Protein AF-A0A087U5D7-F1 (afdb_monomer_lite)

Secondary structure (DSSP, 8-state):
---PPSS-HHHHHHHHHHHHHHHHHHHHHTGGGGSPP-SPP----GGGS--------------------------SSSSTT---SHHHHHHHHHHHHHHHHHHHHHHHHHHHHHHHHHHHHHHHHHHHTTTSTT--GGGG--S-HHHHHHHHHHHHHHHHHGGG-HHHHH-HHHHHIIIIIGGGS-TTSGGGHHHHHHHHHHHHHHHHHHHH-HHHHHH--HHHHHHHHHHHHHHHHH-GGGGG-HHHHHHHHHHHHHHH--THHHHTTS--------------

pLDDT: mean 79.66, std 23.82, range [31.03, 98.75]

Organism: Stegodyphus mimosarum (NCBI:txid407821)

Radius of gyration: 30.84 Å; chains: 1; bounding box: 91×30×116 Å

Foldseek 3Di:
DPDDDPQDLVNVLVVLQVVLVVLQVVLVVCLVLLDAQPFDQPPPPPVPPPPPDPDDDDDDDDDDDDDDDDDDDDDDDPPPPPPDCVVVVVVSVVVRVVSVCVSQVVLLVSLQVVLVSCVVLLVVVVVSPVVDPPCDPVSSDSYDLVSLLSNLSNLLNLLVCCLRDQCSLQRNSNLSCLARVLQPDDCVDPSNVVSNLSNLLSLLVSLLSLLPDVVSVVVHPVVSNVSNVNSVVSNCVSPVVCCPPVSNVSSVVSVVSSVVDDPVVVVVVPDDDDDDDDDDDDDD

Structure (mmCIF, N/CA/C/O backbone):
data_AF-A0A087U5D7-F1
#
_entry.id   AF-A0A087U5D7-F1
#
loop_
_atom_site.group_PDB
_atom_site.id
_atom_site.type_symbol
_atom_site.label_atom_id
_atom_site.label_alt_id
_atom_site.label_comp_id
_atom_site.label_asym_id
_atom_site.label_entity_id
_atom_site.label_seq_id
_atom_site.pdbx_PDB_ins_code
_atom_site.Cartn_x
_atom_site.Cartn_y
_atom_site.Cartn_z
_atom_site.occupancy
_atom_site.B_iso_or_equiv
_atom_site.auth_seq_id
_atom_site.auth_comp_id
_atom_site.auth_asym_id
_atom_site.auth_atom_id
_atom_site.pdbx_PDB_model_num
ATOM 1 N N . MET A 1 1 ? -20.746 -13.055 44.541 1.00 36.84 1 MET A N 1
ATOM 2 C CA . MET A 1 1 ? -19.783 -12.086 43.970 1.00 36.84 1 MET A CA 1
ATOM 3 C C . MET A 1 1 ? -19.049 -12.765 42.821 1.00 36.84 1 MET A C 1
ATOM 5 O O . MET A 1 1 ? -18.337 -13.730 43.068 1.00 36.84 1 MET A O 1
ATOM 9 N N . LYS A 1 2 ? -19.288 -12.355 41.567 1.00 38.44 2 LYS A N 1
ATOM 10 C CA . LYS A 1 2 ? -18.513 -12.859 40.422 1.00 38.44 2 LYS A CA 1
ATOM 11 C C . LYS A 1 2 ? -17.129 -12.215 40.484 1.00 38.44 2 LYS A C 1
ATOM 13 O O . LYS A 1 2 ? -17.022 -10.997 40.530 1.00 38.44 2 LYS A O 1
ATOM 18 N N . LYS A 1 3 ? -16.099 -13.051 40.560 1.00 39.28 3 LYS A N 1
ATOM 19 C CA . LYS A 1 3 ? -14.692 -12.655 40.596 1.00 39.28 3 LYS A CA 1
ATOM 20 C C . LYS A 1 3 ? -14.352 -12.073 39.219 1.00 39.28 3 LYS A C 1
ATOM 22 O O . LYS A 1 3 ? -14.246 -12.833 38.259 1.00 39.28 3 LYS A O 1
ATOM 27 N N . GLU A 1 4 ? -14.279 -10.749 39.097 1.00 42.50 4 GLU A N 1
ATOM 28 C CA . GLU A 1 4 ? -13.768 -10.124 37.876 1.00 42.50 4 GLU A CA 1
ATOM 29 C C . GLU A 1 4 ? -12.304 -10.536 37.695 1.00 42.50 4 GLU A C 1
ATOM 31 O O . GLU A 1 4 ? -11.476 -10.401 38.596 1.00 42.50 4 GLU A O 1
ATOM 36 N N . THR A 1 5 ? -12.002 -11.124 36.543 1.00 45.09 5 THR A N 1
ATOM 37 C CA . THR A 1 5 ? -10.641 -11.447 36.118 1.00 45.09 5 THR A CA 1
ATOM 38 C C . THR A 1 5 ? -9.869 -10.135 35.912 1.00 45.09 5 THR A C 1
ATOM 40 O O . THR A 1 5 ? -10.450 -9.196 35.361 1.00 45.09 5 THR A O 1
ATOM 43 N N . PRO A 1 6 ? -8.584 -10.021 36.302 1.00 45.19 6 PRO A N 1
ATOM 44 C CA . PRO A 1 6 ? -7.793 -8.837 35.977 1.00 45.19 6 PRO A CA 1
ATOM 45 C C . PRO A 1 6 ? -7.722 -8.698 34.447 1.00 45.19 6 PRO A C 1
ATOM 47 O O . PRO A 1 6 ? -7.227 -9.603 33.780 1.00 45.19 6 PRO A O 1
ATOM 50 N N . GLY A 1 7 ? -8.251 -7.601 33.890 1.00 60.84 7 GLY A N 1
ATOM 51 C CA . GLY A 1 7 ? -8.234 -7.330 32.442 1.00 60.84 7 GLY A CA 1
ATOM 52 C C . GLY A 1 7 ? -9.579 -7.485 31.714 1.00 60.84 7 GLY A C 1
ATOM 53 O O . GLY A 1 7 ? -9.685 -8.237 30.749 1.00 60.84 7 GLY A O 1
ATOM 54 N N . GLY A 1 8 ? -10.622 -6.762 32.139 1.00 84.62 8 GLY A N 1
ATOM 55 C CA . GLY A 1 8 ? -11.907 -6.710 31.422 1.00 84.62 8 GLY A CA 1
ATOM 56 C C . GLY A 1 8 ? -11.830 -6.029 30.042 1.00 84.62 8 GLY A C 1
ATOM 57 O O . GLY A 1 8 ? -10.859 -5.346 29.721 1.00 84.62 8 GLY A O 1
ATOM 58 N N . SER A 1 9 ? -12.891 -6.140 29.230 1.00 87.94 9 SER A N 1
ATOM 59 C CA . SER A 1 9 ? -12.940 -5.624 27.843 1.00 87.94 9 SER A CA 1
ATOM 60 C C . SER A 1 9 ? -12.566 -4.140 27.690 1.00 87.94 9 SER A C 1
ATOM 62 O O . SER A 1 9 ? -11.996 -3.754 26.673 1.00 87.94 9 SER A O 1
ATOM 64 N N . ARG A 1 10 ? -12.825 -3.303 28.705 1.00 88.56 10 ARG A N 1
ATOM 65 C CA . ARG A 1 10 ? -12.407 -1.888 28.707 1.00 88.56 10 ARG A CA 1
ATOM 66 C C . ARG A 1 10 ? -10.897 -1.698 28.907 1.00 88.56 10 ARG A C 1
ATOM 68 O O . ARG A 1 10 ? -10.325 -0.780 28.329 1.00 88.56 10 ARG A O 1
ATOM 75 N N . SER A 1 11 ? -10.248 -2.560 29.691 1.00 91.62 11 SER A N 1
ATOM 76 C CA . SER A 1 11 ? -8.788 -2.546 29.857 1.00 91.62 11 SER A CA 1
ATOM 77 C C . SER A 1 11 ? -8.098 -2.943 28.553 1.00 91.62 11 SER A C 1
ATOM 79 O O . SER A 1 11 ? -7.160 -2.277 28.124 1.00 91.62 11 SER A O 1
ATOM 81 N N . GLU A 1 12 ? -8.625 -3.956 27.867 1.00 93.06 12 GLU A N 1
ATOM 82 C CA . GLU A 1 12 ? -8.127 -4.364 26.555 1.00 93.06 12 GLU A CA 1
ATOM 83 C C . GLU A 1 12 ? -8.278 -3.269 25.492 1.00 93.06 12 GLU A C 1
ATOM 85 O O . GLU A 1 12 ? -7.328 -2.987 24.763 1.00 93.06 12 GLU A O 1
ATOM 90 N N . LEU A 1 13 ? -9.432 -2.597 25.451 1.00 93.19 13 LEU A N 1
ATOM 91 C CA . LEU A 1 13 ? -9.642 -1.435 24.586 1.00 93.19 13 LEU A CA 1
ATOM 92 C C . LEU A 1 13 ? -8.581 -0.347 24.832 1.00 93.19 13 LEU A C 1
ATOM 94 O O . LEU A 1 13 ? -8.025 0.199 23.881 1.00 93.19 13 LEU A O 1
ATOM 98 N N . SER A 1 14 ? -8.261 -0.068 26.100 1.00 92.81 14 SER A N 1
ATOM 99 C CA . SER A 1 14 ? -7.205 0.884 26.467 1.00 92.81 14 SER A CA 1
ATOM 100 C C . SER A 1 14 ? -5.832 0.453 25.935 1.00 92.81 14 SER A C 1
ATOM 102 O O . SER A 1 14 ? -5.126 1.263 25.338 1.00 92.81 14 SER A O 1
ATOM 104 N N . MET A 1 15 ? -5.482 -0.835 26.048 1.00 94.44 15 MET A N 1
ATOM 105 C CA . MET A 1 15 ? -4.226 -1.368 25.501 1.00 94.44 15 MET A CA 1
ATOM 106 C C . MET A 1 15 ? -4.148 -1.218 23.975 1.00 94.44 15 MET A C 1
ATOM 108 O O . MET A 1 15 ? -3.119 -0.787 23.454 1.00 94.44 15 MET A O 1
ATOM 112 N N . ILE A 1 16 ? -5.237 -1.506 23.252 1.00 96.00 16 ILE A N 1
ATOM 113 C CA . ILE A 1 16 ? -5.305 -1.301 21.795 1.00 96.00 16 ILE A CA 1
ATOM 114 C C . ILE A 1 16 ? -5.093 0.179 21.449 1.00 96.00 16 ILE A C 1
ATOM 116 O O . ILE A 1 16 ? -4.346 0.490 20.519 1.00 96.00 16 ILE A O 1
ATOM 120 N N . HIS A 1 17 ? -5.688 1.100 22.211 1.00 95.50 17 HIS A N 1
ATOM 121 C CA . HIS A 1 17 ? -5.472 2.534 22.020 1.00 95.50 17 HIS A CA 1
ATOM 122 C C . HIS A 1 17 ? -4.029 2.963 22.301 1.00 95.50 17 HIS A C 1
ATOM 124 O O . HIS A 1 17 ? -3.481 3.756 21.536 1.00 95.50 17 HIS A O 1
ATOM 130 N N . SER A 1 18 ? -3.376 2.422 23.331 1.00 96.44 18 SER A N 1
ATOM 131 C CA . SER A 1 18 ? -1.954 2.688 23.582 1.00 96.44 18 SER A CA 1
ATOM 132 C C . SER A 1 18 ? -1.080 2.234 22.410 1.00 96.44 18 SER A C 1
ATOM 134 O O . SER A 1 18 ? -0.246 3.005 21.937 1.00 96.44 18 SER A O 1
ATOM 136 N N . ILE A 1 19 ? -1.319 1.031 21.872 1.00 97.00 19 ILE A N 1
ATOM 137 C CA . ILE A 1 19 ? -0.596 0.531 20.690 1.00 97.00 19 ILE A CA 1
ATOM 138 C C . ILE A 1 19 ? -0.892 1.406 19.462 1.00 97.00 19 ILE A C 1
ATOM 140 O O . ILE A 1 19 ? 0.024 1.735 18.711 1.00 97.00 19 ILE A O 1
ATOM 144 N N . SER A 1 20 ? -2.144 1.839 19.276 1.00 97.81 20 SER A N 1
ATOM 145 C CA . SER A 1 20 ? -2.537 2.779 18.218 1.00 97.81 20 SER A CA 1
ATOM 146 C C . SER A 1 20 ? -1.751 4.088 18.294 1.00 97.81 20 SER A C 1
ATOM 148 O O . SER A 1 20 ? -1.242 4.544 17.271 1.00 97.81 20 SER A O 1
ATOM 150 N N . ILE A 1 21 ? -1.572 4.665 19.487 1.00 97.31 21 ILE A N 1
ATOM 151 C CA . ILE A 1 21 ? -0.763 5.877 19.675 1.00 97.31 21 ILE A CA 1
ATOM 152 C C . ILE A 1 21 ? 0.691 5.619 19.264 1.00 97.31 21 ILE A C 1
ATOM 154 O O . ILE A 1 21 ? 1.228 6.371 18.452 1.00 97.31 21 ILE A O 1
ATOM 158 N N . CYS A 1 22 ? 1.305 4.528 19.736 1.00 97.88 22 CYS A N 1
ATOM 159 C CA . CYS A 1 22 ? 2.665 4.154 19.336 1.00 97.88 22 CYS A CA 1
ATOM 160 C C . CYS A 1 22 ? 2.792 3.982 17.813 1.00 97.88 22 CYS A C 1
ATOM 162 O O . CYS A 1 22 ? 3.770 4.437 17.218 1.00 97.88 22 CYS A O 1
ATOM 164 N N . MET A 1 23 ? 1.790 3.375 17.169 1.00 98.25 23 MET A N 1
ATOM 165 C CA . MET A 1 23 ? 1.770 3.178 15.721 1.00 98.25 23 MET A CA 1
ATOM 166 C C . MET A 1 23 ? 1.661 4.505 14.961 1.00 98.25 23 MET A C 1
ATOM 168 O O . MET A 1 23 ? 2.401 4.725 14.003 1.00 98.25 23 MET A O 1
ATOM 172 N N . LYS A 1 24 ? 0.795 5.422 15.407 1.00 98.06 24 LYS A N 1
ATOM 173 C CA . LYS A 1 24 ? 0.681 6.774 14.834 1.00 98.06 24 LYS A CA 1
ATOM 174 C C . LYS A 1 24 ? 2.008 7.528 14.944 1.00 98.06 24 LYS A C 1
ATOM 176 O O . LYS A 1 24 ? 2.461 8.119 13.963 1.00 98.06 24 LYS A O 1
ATOM 181 N N . THR A 1 25 ? 2.675 7.448 16.097 1.00 97.69 25 THR A N 1
ATOM 182 C CA . THR A 1 25 ? 4.003 8.042 16.299 1.00 97.69 25 THR A CA 1
ATOM 183 C C . THR A 1 25 ? 5.040 7.434 15.358 1.00 97.69 25 THR A C 1
ATOM 185 O O . THR A 1 25 ? 5.773 8.182 14.713 1.00 97.69 25 THR A O 1
ATOM 188 N N . LEU A 1 26 ? 5.085 6.105 15.218 1.00 97.81 26 LEU A N 1
ATOM 189 C CA . LEU A 1 26 ? 5.992 5.433 14.283 1.00 97.81 26 LEU A CA 1
ATOM 190 C C . LEU A 1 26 ? 5.780 5.933 12.847 1.00 97.81 26 LEU A C 1
ATOM 192 O O . LEU A 1 26 ? 6.728 6.388 12.209 1.00 97.81 26 LEU A O 1
ATOM 196 N N . ILE A 1 27 ? 4.534 5.912 12.363 1.00 97.94 27 ILE A N 1
ATOM 197 C CA . ILE A 1 27 ? 4.183 6.341 11.002 1.00 97.94 27 ILE A CA 1
ATOM 198 C C . ILE A 1 27 ? 4.567 7.808 10.782 1.00 97.94 27 ILE A C 1
ATOM 200 O O . ILE A 1 27 ? 5.154 8.142 9.751 1.00 97.94 27 ILE A O 1
ATOM 204 N N . SER A 1 28 ? 4.296 8.682 11.755 1.00 95.31 28 SER A N 1
ATOM 205 C CA . SER A 1 28 ? 4.646 10.103 11.672 1.00 95.31 28 SER A CA 1
ATOM 206 C C . SER A 1 28 ? 6.153 10.329 11.516 1.00 95.31 28 SER A C 1
ATOM 208 O O . SER A 1 28 ? 6.556 11.229 10.783 1.00 95.31 28 SER A O 1
ATOM 210 N N . ASN A 1 29 ? 6.986 9.505 12.158 1.00 95.62 29 ASN A N 1
ATOM 211 C CA . ASN A 1 29 ? 8.447 9.604 12.087 1.00 95.62 29 ASN A CA 1
ATOM 212 C C . ASN A 1 29 ? 9.047 8.971 10.818 1.00 95.62 29 ASN A C 1
ATOM 214 O O . ASN A 1 29 ? 10.234 9.130 10.542 1.00 95.62 29 ASN A O 1
ATOM 218 N N . CYS A 1 30 ? 8.246 8.287 9.999 1.00 94.75 30 CYS A N 1
ATOM 219 C CA . CYS A 1 30 ? 8.699 7.646 8.765 1.00 94.75 30 CYS A CA 1
ATOM 220 C C . CYS A 1 30 ? 8.607 8.543 7.516 1.00 94.75 30 CYS A C 1
ATOM 222 O O . CYS A 1 30 ? 8.558 8.038 6.395 1.00 94.75 30 CYS A O 1
ATOM 224 N N . GLU A 1 31 ? 8.624 9.870 7.667 1.00 92.38 31 GLU A N 1
ATOM 225 C CA . GLU A 1 31 ? 8.550 10.818 6.543 1.00 92.38 31 GLU A CA 1
ATOM 226 C C . GLU A 1 31 ? 9.604 10.580 5.459 1.00 92.38 31 GLU A C 1
ATOM 228 O O . GLU A 1 31 ? 9.304 10.604 4.265 1.00 92.38 31 GLU A O 1
ATOM 233 N N . ALA A 1 32 ? 10.840 10.279 5.858 1.00 93.50 32 ALA A N 1
ATOM 234 C CA . ALA A 1 32 ? 11.925 10.013 4.919 1.00 93.50 32 ALA A CA 1
ATOM 235 C C . ALA A 1 32 ? 11.624 8.832 3.972 1.00 93.50 32 ALA A C 1
ATOM 237 O O . ALA A 1 32 ? 12.160 8.774 2.861 1.00 93.50 32 ALA A O 1
ATOM 238 N N . LEU A 1 33 ? 10.733 7.916 4.368 1.00 94.94 33 LEU A N 1
ATOM 239 C CA . LEU A 1 33 ? 10.340 6.757 3.569 1.00 94.94 33 LEU A CA 1
ATOM 240 C C . LEU A 1 33 ? 9.369 7.113 2.431 1.00 94.94 33 LEU A C 1
ATOM 242 O O . LEU A 1 33 ? 9.240 6.341 1.483 1.00 94.94 33 LEU A O 1
ATOM 246 N N . ALA A 1 34 ? 8.746 8.294 2.455 1.00 91.69 34 ALA A N 1
ATOM 247 C CA . ALA A 1 34 ? 7.944 8.806 1.340 1.00 91.69 34 ALA A CA 1
ATOM 248 C C . ALA A 1 34 ? 8.806 9.274 0.150 1.00 91.69 34 ALA A C 1
ATOM 250 O O . ALA A 1 34 ? 8.311 9.428 -0.970 1.00 91.69 34 ALA A O 1
ATOM 251 N N . ARG A 1 35 ? 10.114 9.492 0.366 1.00 91.62 35 ARG A N 1
ATOM 252 C CA . ARG A 1 35 ? 11.025 9.973 -0.680 1.00 91.62 35 ARG A CA 1
ATOM 253 C C . ARG A 1 35 ? 11.147 8.966 -1.818 1.00 91.62 35 ARG A C 1
ATOM 255 O O . ARG A 1 35 ? 11.099 7.751 -1.619 1.00 91.62 35 ARG A O 1
ATOM 262 N N . ASN A 1 36 ? 11.336 9.498 -3.021 1.00 89.75 36 ASN A N 1
ATOM 263 C CA . ASN A 1 36 ? 11.523 8.708 -4.231 1.00 89.75 36 ASN A CA 1
ATOM 264 C C . ASN A 1 36 ? 12.890 8.021 -4.248 1.00 89.75 36 ASN A C 1
ATOM 266 O O . ASN A 1 36 ? 13.859 8.561 -3.723 1.00 89.75 36 ASN A O 1
ATOM 270 N N . TYR A 1 37 ? 12.970 6.867 -4.909 1.00 89.62 37 TYR A N 1
ATOM 271 C CA . TYR A 1 37 ? 14.249 6.218 -5.182 1.00 89.62 37 TYR A CA 1
ATOM 272 C C . TYR A 1 37 ? 15.097 7.091 -6.113 1.00 89.62 37 TYR A C 1
ATOM 274 O O . TYR A 1 37 ? 14.615 7.507 -7.170 1.00 89.62 37 TYR A O 1
ATOM 282 N N . THR A 1 38 ? 16.339 7.355 -5.713 1.00 85.06 38 THR A N 1
ATOM 283 C CA . THR A 1 38 ? 17.317 8.176 -6.448 1.00 85.06 38 THR A CA 1
ATOM 284 C C . THR A 1 38 ? 18.492 7.367 -6.993 1.00 85.06 38 THR A C 1
ATOM 286 O O . THR A 1 38 ? 19.328 7.924 -7.696 1.00 85.06 38 THR A O 1
ATOM 289 N N . GLY A 1 39 ? 18.568 6.070 -6.683 1.00 78.31 39 GLY A N 1
ATOM 290 C CA . GLY A 1 39 ? 19.634 5.211 -7.186 1.00 78.31 39 GLY A CA 1
ATOM 291 C C . GLY A 1 39 ? 19.478 4.879 -8.677 1.00 78.31 39 GLY A C 1
ATOM 292 O O . GLY A 1 39 ? 18.422 5.127 -9.275 1.00 78.31 39 GLY A O 1
ATOM 293 N N . PRO A 1 40 ? 20.523 4.303 -9.294 1.00 74.31 40 PRO A N 1
ATOM 294 C CA . PRO A 1 40 ? 20.507 3.949 -10.705 1.00 74.31 40 PRO A CA 1
ATOM 295 C C . PRO A 1 40 ? 19.380 2.951 -10.998 1.00 74.31 40 PRO A C 1
ATOM 297 O O . PRO A 1 40 ? 19.314 1.852 -10.445 1.00 74.31 40 PRO A O 1
ATOM 300 N N . GLN A 1 41 ? 18.468 3.336 -11.891 1.00 63.53 41 GLN A N 1
ATOM 301 C CA . GLN A 1 41 ? 17.525 2.397 -12.492 1.00 63.53 41 GLN A CA 1
ATOM 302 C C . GLN A 1 41 ? 18.297 1.610 -13.542 1.00 63.53 41 GLN A C 1
ATOM 304 O O . GLN A 1 41 ? 18.964 2.231 -14.367 1.00 63.53 41 GLN A O 1
ATOM 309 N N . ARG A 1 42 ? 18.212 0.269 -13.531 1.00 58.91 42 ARG A N 1
ATOM 310 C CA . ARG A 1 42 ? 18.807 -0.537 -14.605 1.00 58.91 42 ARG A CA 1
ATOM 311 C C . ARG A 1 42 ? 18.274 0.017 -15.924 1.00 58.91 42 ARG A C 1
ATOM 313 O O . ARG A 1 42 ? 17.077 -0.097 -16.204 1.00 58.91 42 ARG A O 1
ATOM 320 N N . ALA A 1 43 ? 19.143 0.659 -16.704 1.00 50.81 43 ALA A N 1
ATOM 321 C CA . ALA A 1 43 ? 18.883 0.871 -18.109 1.00 50.81 43 ALA A CA 1
ATOM 322 C C . ALA A 1 43 ? 18.797 -0.543 -18.660 1.00 50.81 43 ALA A C 1
ATOM 324 O O . ALA A 1 43 ? 19.791 -1.253 -18.729 1.00 50.81 43 ALA A O 1
ATOM 325 N N . ILE A 1 44 ? 17.575 -1.013 -18.879 1.00 53.06 44 ILE A N 1
ATOM 326 C CA . ILE A 1 44 ? 17.350 -2.281 -19.547 1.00 53.06 44 ILE A CA 1
ATOM 327 C C . ILE A 1 44 ? 18.087 -2.140 -20.874 1.00 53.06 44 ILE A C 1
ATOM 329 O O . ILE A 1 44 ? 17.668 -1.326 -21.699 1.00 53.06 44 ILE A O 1
ATOM 333 N N . ASP A 1 45 ? 19.212 -2.839 -21.013 1.00 42.81 45 ASP A N 1
ATOM 334 C CA . ASP A 1 45 ? 20.114 -2.687 -22.142 1.00 42.81 45 ASP A CA 1
ATOM 335 C C . ASP A 1 45 ? 19.326 -2.825 -23.445 1.00 42.81 45 ASP A C 1
ATOM 337 O O . ASP A 1 45 ? 18.889 -3.904 -23.843 1.00 42.81 45 ASP A O 1
ATOM 341 N N . LEU A 1 46 ? 19.160 -1.696 -24.132 1.00 49.88 46 LEU A N 1
ATOM 342 C CA . LEU A 1 46 ? 18.678 -1.623 -25.511 1.00 49.88 46 LEU A CA 1
ATOM 343 C C . LEU A 1 46 ? 19.732 -2.173 -26.495 1.00 49.88 46 LEU A C 1
ATOM 345 O O . LEU A 1 46 ? 19.501 -2.208 -27.701 1.00 49.88 46 LEU A O 1
ATOM 349 N N . ARG A 1 47 ? 20.885 -2.640 -25.995 1.00 43.22 47 ARG A N 1
ATOM 350 C CA . ARG A 1 47 ? 22.004 -3.184 -26.779 1.00 43.22 47 ARG A CA 1
ATOM 351 C C . ARG A 1 47 ? 21.768 -4.580 -27.369 1.00 43.22 47 ARG A C 1
ATOM 353 O O . ARG A 1 47 ? 22.672 -5.122 -27.989 1.00 43.22 47 ARG A O 1
ATOM 360 N N . GLY A 1 48 ? 20.574 -5.153 -27.223 1.00 40.06 48 GLY A N 1
ATOM 361 C CA . GLY A 1 48 ? 20.221 -6.439 -27.835 1.00 40.06 48 GLY A CA 1
ATOM 362 C C . GLY A 1 48 ? 19.708 -6.363 -29.279 1.00 40.06 48 GLY A C 1
ATOM 363 O O . GLY A 1 48 ? 19.550 -7.406 -29.903 1.00 40.06 48 GLY A O 1
ATOM 364 N N . SER A 1 49 ? 19.442 -5.166 -29.818 1.00 44.88 49 SER A N 1
ATOM 365 C CA . SER A 1 49 ? 18.718 -5.020 -31.097 1.00 44.88 49 SER A CA 1
ATOM 366 C C . SER A 1 49 ? 19.505 -4.339 -32.224 1.00 44.88 49 SER A C 1
ATOM 368 O O . SER A 1 49 ? 18.933 -4.073 -33.274 1.00 44.88 49 SER A O 1
ATOM 370 N N . SER A 1 50 ? 20.805 -4.070 -32.056 1.00 42.31 50 SER A N 1
ATOM 371 C CA . SER A 1 50 ? 21.633 -3.446 -33.103 1.00 42.31 50 SER A CA 1
ATOM 372 C C . SER A 1 50 ? 22.985 -4.149 -33.256 1.00 42.31 50 SER A C 1
ATOM 374 O O . SER A 1 50 ? 24.039 -3.608 -32.943 1.00 42.31 50 SER A O 1
ATOM 376 N N . ILE A 1 51 ? 22.949 -5.403 -33.714 1.00 45.44 51 ILE A N 1
ATOM 377 C CA . ILE A 1 51 ? 24.099 -6.089 -34.328 1.00 45.44 51 ILE A CA 1
ATOM 378 C C . ILE A 1 51 ? 23.622 -6.670 -35.661 1.00 45.44 51 ILE A C 1
ATOM 380 O O . ILE A 1 51 ? 23.584 -7.877 -35.857 1.00 45.44 51 ILE A O 1
ATOM 384 N N . LYS A 1 52 ? 23.179 -5.802 -36.572 1.00 44.00 52 LYS A N 1
ATOM 385 C CA . LYS A 1 52 ? 23.115 -6.075 -38.016 1.00 44.00 52 LYS A CA 1
ATOM 386 C C . LYS A 1 52 ? 23.250 -4.746 -38.749 1.00 44.00 52 LYS A C 1
ATOM 388 O O . LYS A 1 52 ? 22.262 -4.154 -39.146 1.00 44.00 52 LYS A O 1
ATOM 393 N N . ASN A 1 53 ? 24.483 -4.261 -38.821 1.00 35.22 53 ASN A N 1
ATOM 394 C CA . ASN A 1 53 ? 25.000 -3.437 -39.912 1.00 35.22 53 ASN A CA 1
ATOM 395 C C . ASN A 1 53 ? 26.522 -3.398 -39.761 1.00 35.22 53 ASN A C 1
ATOM 397 O O . ASN A 1 53 ? 27.116 -2.406 -39.352 1.00 35.22 53 ASN A O 1
ATOM 401 N N . MET A 1 54 ? 27.152 -4.542 -40.043 1.00 31.75 54 MET A N 1
ATOM 402 C CA . MET A 1 54 ? 28.566 -4.556 -40.395 1.00 31.75 54 MET A CA 1
ATOM 403 C C . MET A 1 54 ? 28.644 -4.068 -41.845 1.00 31.75 54 MET A C 1
ATOM 405 O O . MET A 1 54 ? 28.597 -4.855 -42.792 1.00 31.75 54 MET A O 1
ATOM 409 N N . SER A 1 55 ? 28.644 -2.749 -42.018 1.00 36.91 55 SER A N 1
ATOM 410 C CA . SER A 1 55 ? 28.905 -2.121 -43.306 1.00 36.91 55 SER A CA 1
ATOM 411 C C . SER A 1 55 ? 30.360 -2.395 -43.666 1.00 36.91 55 SER A C 1
ATOM 413 O O . SER A 1 55 ? 31.281 -1.920 -43.004 1.00 36.91 55 SER A O 1
ATOM 415 N N . ARG A 1 56 ? 30.553 -3.211 -44.703 1.00 40.28 56 ARG A N 1
ATOM 416 C CA . ARG A 1 56 ? 31.809 -3.334 -45.443 1.00 40.28 56 ARG A CA 1
ATOM 417 C C . ARG A 1 56 ? 32.325 -1.946 -45.830 1.00 40.28 56 ARG A C 1
ATOM 419 O O . ARG A 1 56 ? 31.570 -1.166 -46.402 1.00 40.28 56 ARG A O 1
ATOM 426 N N . GLY A 1 57 ? 33.625 -1.731 -45.649 1.00 31.03 57 GLY A N 1
ATOM 427 C CA . GLY A 1 57 ? 34.392 -0.767 -46.436 1.00 31.03 57 GLY A CA 1
ATOM 428 C C . GLY A 1 57 ? 35.149 0.268 -45.613 1.00 31.03 57 GLY A C 1
ATOM 429 O O . GLY A 1 57 ? 34.569 1.262 -45.201 1.00 31.03 57 GLY A O 1
ATOM 430 N N . ALA A 1 58 ? 36.456 0.058 -45.458 1.00 31.95 58 ALA A N 1
ATOM 431 C CA . ALA A 1 58 ? 37.473 1.084 -45.694 1.00 31.95 58 ALA A CA 1
ATOM 432 C C . ALA A 1 58 ? 38.861 0.421 -45.717 1.00 31.95 58 ALA A C 1
ATOM 434 O O . ALA A 1 58 ? 39.228 -0.323 -44.811 1.00 31.95 58 ALA A O 1
ATOM 435 N N . CYS A 1 59 ? 39.572 0.654 -46.814 1.00 33.00 59 CYS A N 1
ATOM 436 C CA . CYS A 1 59 ? 40.878 0.122 -47.183 1.00 33.00 59 CYS A CA 1
ATOM 437 C C . CYS A 1 59 ? 42.034 0.761 -46.399 1.00 33.00 59 CYS A C 1
ATOM 439 O O . CYS A 1 59 ? 42.005 1.973 -46.226 1.00 33.00 59 CYS A O 1
ATOM 441 N N . SER A 1 60 ? 43.081 -0.028 -46.110 1.00 35.50 60 SER A N 1
ATOM 442 C CA . SER A 1 60 ? 44.493 0.409 -46.074 1.00 35.50 60 SER A CA 1
ATOM 443 C C . SER A 1 60 ? 45.435 -0.792 -46.321 1.00 35.50 60 SER A C 1
ATOM 445 O O . SER A 1 60 ? 45.398 -1.732 -45.527 1.00 35.50 60 SER A O 1
ATOM 447 N N . PRO A 1 61 ? 46.269 -0.806 -47.380 1.00 42.16 61 PRO A N 1
ATOM 448 C CA . PRO A 1 61 ? 47.466 -1.657 -47.514 1.00 42.16 61 PRO A CA 1
ATOM 449 C C . PRO A 1 61 ? 48.759 -0.803 -47.347 1.00 42.16 61 PRO A C 1
ATOM 451 O O . PRO A 1 61 ? 48.617 0.413 -47.199 1.00 42.16 61 PRO A O 1
ATOM 454 N N . PRO A 1 62 ? 50.004 -1.336 -47.423 1.00 43.06 62 PRO A N 1
ATOM 455 C CA . PRO A 1 62 ? 50.425 -2.712 -47.683 1.00 43.06 62 PRO A CA 1
ATOM 456 C C . PRO A 1 62 ? 51.423 -3.294 -46.657 1.00 43.06 62 PRO A C 1
ATOM 458 O O . PRO A 1 62 ? 51.985 -2.620 -45.800 1.00 43.06 62 PRO A O 1
ATOM 461 N N . TYR A 1 63 ? 51.612 -4.600 -46.807 1.00 34.19 63 TYR A N 1
ATOM 462 C CA . TYR A 1 63 ? 52.760 -5.384 -46.375 1.00 34.19 63 TYR A CA 1
ATOM 463 C C . TYR A 1 63 ? 54.105 -4.718 -46.745 1.00 34.19 63 TYR A C 1
ATOM 465 O O . TYR A 1 63 ? 54.250 -4.210 -47.853 1.00 34.19 63 TYR A O 1
ATOM 473 N N . GLU A 1 64 ? 55.102 -4.824 -45.867 1.00 33.94 64 GLU A N 1
ATOM 474 C CA . GLU A 1 64 ? 56.507 -4.962 -46.262 1.00 33.94 64 GLU A CA 1
ATOM 475 C C . GLU A 1 64 ? 57.091 -6.150 -45.494 1.00 33.94 64 GLU A C 1
ATOM 477 O O . GLU A 1 64 ? 56.845 -6.327 -44.299 1.00 33.94 64 GLU A O 1
ATOM 482 N N . VAL A 1 65 ? 57.769 -7.016 -46.240 1.00 38.59 65 VAL A N 1
ATOM 483 C CA . VAL A 1 65 ? 58.542 -8.156 -45.751 1.00 38.59 65 VAL A CA 1
ATOM 484 C C . VAL A 1 65 ? 59.972 -7.654 -45.626 1.00 38.59 65 VAL A C 1
ATOM 486 O O . VAL A 1 65 ? 60.491 -7.151 -46.618 1.00 38.59 65 VAL A O 1
ATOM 489 N N . ASP A 1 66 ? 60.596 -7.810 -44.460 1.00 33.69 66 ASP A N 1
ATOM 490 C CA . ASP A 1 66 ? 62.055 -7.786 -44.376 1.00 33.69 66 ASP A CA 1
ATOM 491 C C . ASP A 1 66 ? 62.571 -8.867 -43.421 1.00 33.69 66 ASP A C 1
ATOM 493 O O . ASP A 1 66 ? 61.890 -9.284 -42.478 1.00 33.69 66 ASP A O 1
ATOM 497 N N . ASP A 1 67 ? 63.743 -9.357 -43.790 1.00 37.91 67 ASP A N 1
AT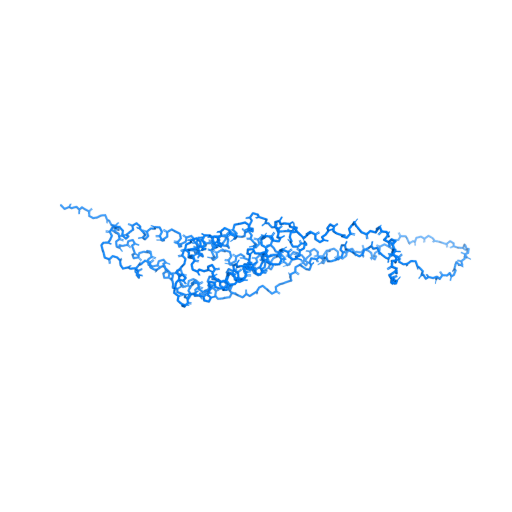OM 498 C CA . ASP A 1 67 ? 64.337 -10.662 -43.539 1.00 37.91 67 ASP A CA 1
ATOM 499 C C . ASP A 1 67 ? 65.352 -10.637 -42.372 1.00 37.91 67 ASP A C 1
ATOM 501 O O . ASP A 1 67 ? 65.979 -9.622 -42.086 1.00 37.91 67 ASP A O 1
ATOM 505 N N . ASP A 1 68 ? 65.474 -11.779 -41.693 1.00 37.28 68 ASP A N 1
ATOM 506 C CA . ASP A 1 68 ? 66.516 -12.240 -40.755 1.00 37.28 68 ASP A CA 1
ATOM 507 C C . ASP A 1 68 ? 67.337 -11.264 -39.861 1.00 37.28 68 ASP A C 1
ATOM 509 O O . ASP A 1 68 ? 68.315 -10.644 -40.282 1.00 37.28 68 ASP A O 1
ATOM 513 N N . SER A 1 69 ? 67.137 -11.343 -38.529 1.00 34.56 69 SER A N 1
ATOM 514 C CA . SER A 1 69 ? 68.282 -11.456 -37.598 1.00 34.56 69 SER A CA 1
ATOM 515 C C . SER A 1 69 ? 67.933 -11.866 -36.161 1.00 34.56 69 SER A C 1
ATOM 517 O O . SER A 1 69 ? 67.064 -11.314 -35.491 1.00 34.56 69 SER A O 1
ATOM 519 N N . HIS A 1 70 ? 68.691 -12.847 -35.680 1.00 35.53 70 HIS A N 1
ATOM 520 C CA . HIS A 1 70 ? 68.647 -13.520 -34.386 1.00 35.53 70 HIS A CA 1
ATOM 521 C C . HIS A 1 70 ? 68.640 -12.604 -33.145 1.00 35.53 70 HIS A C 1
ATOM 523 O O . HIS A 1 70 ? 69.513 -11.754 -32.999 1.00 35.53 70 HIS A O 1
ATOM 529 N N . SER A 1 71 ? 67.811 -12.907 -32.135 1.00 39.94 71 SER A N 1
ATOM 530 C CA . SER A 1 71 ? 68.287 -13.280 -30.782 1.00 39.94 71 SER A CA 1
ATOM 531 C C . SER A 1 71 ? 67.164 -13.439 -29.744 1.00 39.94 71 SER A C 1
ATOM 533 O O . SER A 1 71 ? 66.071 -12.898 -29.829 1.00 39.94 71 SER A O 1
ATOM 535 N N . LYS A 1 72 ? 67.476 -14.313 -28.790 1.00 49.03 72 LYS A N 1
ATOM 536 C CA . LYS A 1 72 ? 66.678 -14.935 -27.733 1.00 49.03 72 LYS A CA 1
ATOM 537 C C . LYS A 1 72 ? 66.022 -13.959 -26.739 1.00 49.03 72 LYS A C 1
ATOM 539 O O . LYS A 1 72 ? 66.596 -12.932 -26.410 1.00 49.03 72 LYS A O 1
ATOM 544 N N . PHE A 1 73 ? 64.939 -14.460 -26.126 1.00 45.84 73 PHE A N 1
ATOM 545 C CA . PHE A 1 73 ? 64.313 -14.014 -24.868 1.00 45.84 73 PHE A CA 1
ATOM 546 C C . PHE A 1 73 ? 63.556 -12.677 -24.913 1.00 45.84 73 PHE A C 1
ATOM 548 O O . PHE A 1 73 ? 64.157 -11.637 -24.720 1.00 45.84 73 PHE A O 1
ATOM 555 N N . MET A 1 74 ? 62.225 -12.733 -25.072 1.00 41.91 74 MET A N 1
ATOM 556 C CA . MET A 1 74 ? 61.210 -11.926 -24.357 1.00 41.91 74 MET A CA 1
ATOM 557 C C . MET A 1 74 ? 59.817 -12.218 -24.958 1.00 41.91 74 MET A C 1
ATOM 559 O O . MET A 1 74 ? 59.276 -11.431 -25.728 1.00 41.91 74 MET A O 1
ATOM 563 N N . THR A 1 75 ? 59.215 -13.358 -24.605 1.00 43.81 75 THR A N 1
ATOM 564 C CA . THR A 1 75 ? 57.833 -13.704 -25.001 1.00 43.81 75 THR A CA 1
ATOM 565 C C . THR A 1 75 ? 56.888 -13.592 -23.808 1.00 43.81 75 THR A C 1
ATOM 567 O O . THR A 1 75 ? 56.263 -14.577 -23.440 1.00 43.81 75 THR A O 1
ATOM 570 N N . ASP A 1 76 ? 56.795 -12.420 -23.165 1.00 42.56 76 ASP A N 1
ATOM 571 C CA . ASP A 1 76 ? 55.814 -12.259 -22.073 1.00 42.56 76 ASP A CA 1
ATOM 572 C C . ASP A 1 76 ? 55.315 -10.825 -21.800 1.00 42.56 76 ASP A C 1
ATOM 574 O O . ASP A 1 76 ? 54.975 -1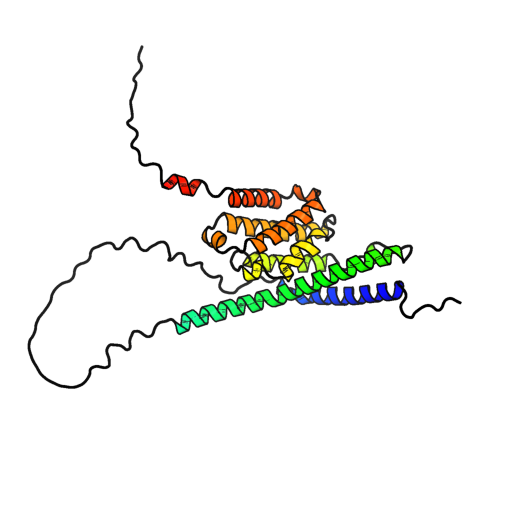0.460 -20.678 1.00 42.56 76 ASP A O 1
ATOM 578 N N . SER A 1 77 ? 55.242 -9.954 -22.814 1.00 44.62 77 SER A N 1
ATOM 579 C CA . SER A 1 77 ? 54.736 -8.577 -22.605 1.00 44.62 77 SER A CA 1
ATOM 580 C C . SER A 1 77 ? 53.644 -8.097 -23.563 1.00 44.62 77 SER A C 1
ATOM 582 O O . SER A 1 77 ? 53.227 -6.948 -23.464 1.00 44.62 77 SER A O 1
ATOM 584 N N . TYR A 1 78 ? 53.074 -8.970 -24.402 1.00 40.34 78 TYR A N 1
ATOM 585 C CA . TYR A 1 78 ? 51.974 -8.595 -25.314 1.00 40.34 78 TYR A CA 1
ATOM 586 C C . TYR A 1 78 ? 50.572 -9.094 -24.919 1.00 40.34 78 TYR A C 1
ATOM 588 O O . TYR A 1 78 ? 49.611 -8.846 -25.643 1.00 40.34 78 TYR A O 1
ATOM 596 N N . TYR A 1 79 ? 50.405 -9.715 -23.743 1.00 41.03 79 TYR A N 1
ATOM 597 C CA . TYR A 1 79 ? 49.084 -10.152 -23.251 1.00 41.03 79 TYR A CA 1
ATOM 598 C C . TYR A 1 79 ? 48.536 -9.371 -22.045 1.00 41.03 79 TYR A C 1
ATOM 600 O O . TYR A 1 79 ? 47.440 -9.668 -21.571 1.00 41.03 79 TYR A O 1
ATOM 608 N N . SER A 1 80 ? 49.213 -8.315 -21.581 1.00 38.59 80 SER A N 1
ATOM 609 C CA . SER A 1 8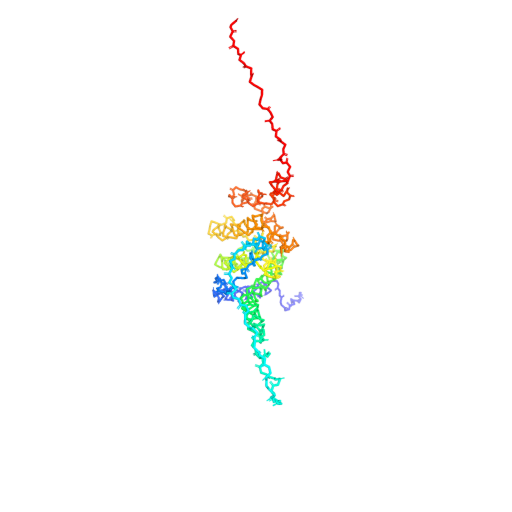0 ? 48.786 -7.579 -20.375 1.00 38.59 80 SER A CA 1
ATOM 610 C C . SER A 1 80 ? 47.765 -6.448 -20.597 1.00 38.59 80 SER A C 1
ATOM 612 O O . SER A 1 80 ? 47.395 -5.763 -19.646 1.00 38.59 80 SER A O 1
ATOM 614 N N . SER A 1 81 ? 47.226 -6.268 -21.810 1.00 44.91 81 SER A N 1
ATOM 615 C CA . SER A 1 81 ? 46.209 -5.228 -22.085 1.00 44.91 81 SER A CA 1
ATOM 616 C C . SER A 1 81 ? 44.757 -5.727 -22.112 1.00 44.91 81 SER A C 1
ATOM 618 O O . SER A 1 81 ? 43.849 -4.945 -22.382 1.00 44.91 81 SER A O 1
ATOM 620 N N . ARG A 1 82 ? 44.491 -6.999 -21.787 1.00 47.22 82 ARG A N 1
ATOM 621 C CA . ARG A 1 82 ? 43.12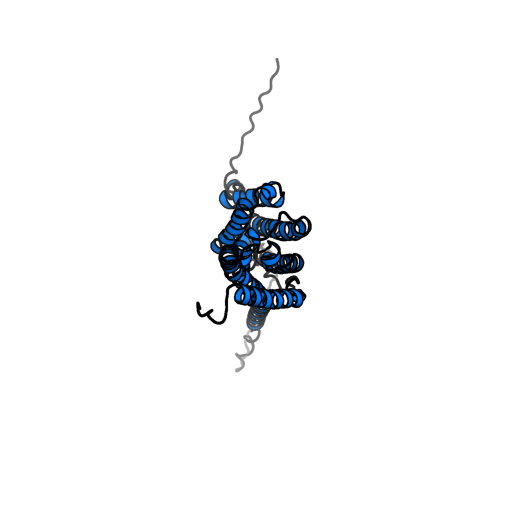4 -7.521 -21.592 1.00 47.22 82 ARG A CA 1
ATOM 622 C C . ARG A 1 82 ? 42.867 -7.897 -20.133 1.00 47.22 82 ARG A C 1
ATOM 624 O O . ARG A 1 82 ? 42.496 -9.026 -19.832 1.00 47.22 82 ARG A O 1
ATOM 631 N N . ARG A 1 83 ? 43.004 -6.943 -19.208 1.00 45.22 83 ARG A N 1
ATOM 632 C CA . ARG A 1 83 ? 42.243 -7.044 -17.954 1.00 45.22 83 ARG A CA 1
ATOM 633 C C . ARG A 1 83 ? 40.777 -6.749 -18.286 1.00 45.22 83 ARG A C 1
ATOM 635 O O . ARG A 1 83 ? 40.500 -5.671 -18.813 1.00 45.22 83 ARG A O 1
ATOM 642 N N . PRO A 1 84 ? 39.835 -7.672 -18.041 1.00 49.50 84 PRO A N 1
ATOM 643 C CA . PRO A 1 84 ? 38.436 -7.404 -18.315 1.00 49.50 84 PRO A CA 1
ATOM 644 C C . PRO A 1 84 ? 37.961 -6.302 -17.363 1.00 49.50 84 PRO A C 1
ATOM 646 O O . PRO A 1 84 ? 38.216 -6.364 -16.165 1.00 49.50 84 PRO A O 1
ATOM 649 N N . GLN A 1 85 ? 37.213 -5.321 -17.870 1.00 52.09 85 GLN A N 1
ATOM 650 C CA . GLN A 1 85 ? 36.459 -4.329 -17.078 1.00 52.09 85 GLN A CA 1
ATOM 651 C C . GLN A 1 85 ? 35.376 -4.961 -16.160 1.00 52.09 85 GLN A C 1
ATOM 653 O O . GLN A 1 85 ? 34.546 -4.252 -15.596 1.00 52.09 85 GLN A O 1
ATOM 658 N N . GLN A 1 86 ? 35.372 -6.286 -15.990 1.00 53.88 86 GLN A N 1
ATOM 659 C CA . GLN A 1 86 ? 34.409 -7.053 -15.196 1.00 53.88 86 GLN A CA 1
ATOM 660 C C . GLN A 1 86 ? 34.375 -6.686 -13.701 1.00 53.88 86 GLN A C 1
ATOM 662 O O . GLN A 1 86 ? 33.274 -6.458 -13.209 1.00 53.88 86 GLN A O 1
ATOM 667 N N . PRO A 1 87 ? 35.503 -6.492 -12.977 1.00 58.84 87 PRO A N 1
ATOM 668 C CA . PRO A 1 87 ? 35.451 -6.195 -11.541 1.00 58.84 87 PRO A CA 1
ATOM 669 C C . PRO A 1 87 ? 34.727 -4.883 -11.221 1.00 58.84 87 PRO A C 1
ATOM 671 O O . PRO A 1 87 ? 34.193 -4.711 -10.129 1.00 58.84 87 PRO A O 1
ATOM 674 N N . GLN A 1 88 ? 34.732 -3.940 -12.167 1.00 61.88 88 GLN A N 1
ATOM 675 C CA . GLN A 1 88 ? 34.103 -2.635 -12.002 1.00 61.88 88 GLN A CA 1
ATOM 676 C C . GLN A 1 88 ? 32.608 -2.670 -12.346 1.00 61.88 88 GLN A C 1
ATOM 678 O O . GLN A 1 88 ? 31.831 -1.994 -11.677 1.00 61.88 88 GLN A O 1
ATOM 683 N N . TYR A 1 89 ? 32.198 -3.470 -13.338 1.00 66.88 89 TYR A N 1
ATOM 684 C CA . TYR A 1 89 ? 30.783 -3.685 -13.661 1.00 66.88 89 TYR A CA 1
ATOM 685 C C . TYR A 1 89 ? 30.072 -4.491 -12.568 1.00 66.88 89 TYR A C 1
ATOM 687 O O . TYR A 1 89 ? 29.023 -4.064 -12.089 1.00 66.88 89 TYR A O 1
ATOM 695 N N . ASP A 1 90 ? 30.670 -5.594 -12.111 1.00 65.69 90 ASP A N 1
ATOM 696 C CA . ASP A 1 90 ? 30.082 -6.443 -11.067 1.00 65.69 90 ASP A CA 1
ATOM 697 C C . ASP A 1 90 ? 29.914 -5.669 -9.752 1.00 65.69 90 ASP A C 1
ATOM 699 O O . ASP A 1 90 ? 28.848 -5.713 -9.138 1.00 65.69 90 ASP A O 1
ATOM 703 N N . ARG A 1 91 ? 30.902 -4.837 -9.391 1.00 69.69 91 ARG A N 1
ATOM 704 C CA . ARG A 1 91 ? 30.814 -3.933 -8.233 1.00 69.69 91 ARG A CA 1
ATOM 705 C C . ARG A 1 91 ? 29.687 -2.900 -8.370 1.00 69.69 91 ARG A C 1
ATOM 707 O O . ARG A 1 91 ? 28.962 -2.660 -7.415 1.00 69.69 91 ARG A O 1
ATOM 714 N N . GLN A 1 92 ? 29.491 -2.314 -9.554 1.00 69.31 92 GLN A N 1
ATOM 715 C CA . GLN A 1 92 ? 28.400 -1.355 -9.789 1.00 69.31 92 GLN A CA 1
ATOM 716 C C . GLN A 1 92 ? 27.007 -1.997 -9.712 1.00 69.31 92 GLN A C 1
ATOM 718 O O . GLN A 1 92 ? 26.048 -1.356 -9.272 1.00 69.31 92 GLN A O 1
ATOM 723 N N . VAL A 1 93 ? 26.876 -3.250 -10.157 1.00 71.62 93 VAL A N 1
ATOM 724 C CA . VAL A 1 93 ? 25.624 -4.011 -10.054 1.00 71.62 93 VAL A CA 1
ATOM 725 C C . VAL A 1 93 ? 25.315 -4.333 -8.592 1.00 71.62 93 VAL A C 1
ATOM 727 O O . VAL A 1 93 ? 24.180 -4.122 -8.158 1.00 71.62 93 VAL A O 1
ATOM 730 N N . GLU A 1 94 ? 26.318 -4.767 -7.830 1.00 72.19 94 GLU A N 1
ATOM 731 C CA . GLU A 1 94 ? 26.199 -5.050 -6.398 1.00 72.19 94 GLU A CA 1
ATOM 732 C C . GLU A 1 94 ? 25.800 -3.793 -5.607 1.00 72.19 94 GLU A C 1
ATOM 734 O O . GLU A 1 94 ? 24.796 -3.809 -4.891 1.00 72.19 94 GLU A O 1
ATOM 739 N N . ASP A 1 95 ? 26.470 -2.660 -5.848 1.00 78.94 95 ASP A N 1
ATOM 740 C CA . ASP A 1 95 ? 26.128 -1.366 -5.243 1.00 78.94 95 ASP A CA 1
ATOM 741 C C . ASP A 1 95 ? 24.686 -0.937 -5.584 1.00 78.94 95 ASP A C 1
ATOM 743 O O . ASP A 1 95 ? 23.941 -0.450 -4.728 1.00 78.94 95 ASP A O 1
ATOM 747 N N . SER A 1 96 ? 24.235 -1.153 -6.827 1.00 83.12 96 SER A N 1
ATOM 748 C CA . SER A 1 96 ? 22.856 -0.845 -7.238 1.00 83.12 96 SER A CA 1
ATOM 749 C C . SER A 1 96 ? 21.823 -1.675 -6.476 1.00 83.12 96 SER A C 1
ATOM 751 O O . SER A 1 96 ? 20.779 -1.147 -6.072 1.00 83.12 96 SER A O 1
ATOM 753 N N . ASP A 1 97 ? 22.078 -2.968 -6.285 1.00 85.38 97 ASP A N 1
ATOM 754 C CA . ASP A 1 97 ? 21.144 -3.861 -5.607 1.00 85.38 97 ASP A CA 1
ATOM 755 C C . ASP A 1 97 ? 21.138 -3.634 -4.082 1.00 85.38 97 ASP A C 1
ATOM 757 O O . ASP A 1 97 ? 20.062 -3.692 -3.473 1.00 85.38 97 ASP A O 1
ATOM 761 N N . ILE A 1 98 ? 22.269 -3.226 -3.488 1.00 88.12 98 ILE A N 1
ATOM 762 C CA . ILE A 1 98 ? 22.340 -2.726 -2.104 1.00 88.12 98 ILE A CA 1
ATOM 763 C C . ILE A 1 98 ? 21.452 -1.486 -1.943 1.00 88.12 98 ILE A C 1
ATOM 765 O O . ILE A 1 98 ? 20.549 -1.488 -1.104 1.00 88.12 98 ILE A O 1
ATOM 769 N N . LEU A 1 99 ? 21.598 -0.475 -2.807 1.00 90.44 99 LEU A N 1
ATOM 770 C CA . LEU A 1 99 ? 20.786 0.748 -2.743 1.00 90.44 99 LEU A CA 1
ATOM 771 C C . LEU A 1 99 ? 19.282 0.466 -2.888 1.00 90.44 99 LEU A C 1
ATOM 773 O O . LEU A 1 99 ? 18.451 1.112 -2.245 1.00 90.44 99 LEU A O 1
ATOM 777 N N . LYS A 1 100 ? 18.891 -0.500 -3.733 1.00 91.31 100 LYS A N 1
ATOM 778 C CA . LYS A 1 100 ? 17.482 -0.927 -3.835 1.00 91.31 100 LYS A CA 1
ATOM 779 C C . LYS A 1 100 ? 17.011 -1.618 -2.565 1.00 91.31 100 LYS A C 1
ATOM 781 O O . LYS A 1 100 ? 15.869 -1.407 -2.163 1.00 91.31 100 LYS A O 1
ATOM 786 N N . SER A 1 101 ? 17.856 -2.436 -1.946 1.00 92.56 101 SER A N 1
ATOM 787 C CA . SER A 1 101 ? 17.547 -3.103 -0.682 1.00 92.56 101 SER A CA 1
ATOM 788 C C . SER A 1 101 ? 17.325 -2.089 0.441 1.00 92.56 101 SER A C 1
ATOM 790 O O . SER A 1 101 ? 16.288 -2.134 1.104 1.00 92.56 101 SER A O 1
ATOM 792 N N . GLU A 1 102 ? 18.222 -1.113 0.591 1.00 93.81 102 GLU A N 1
ATOM 793 C CA . GLU A 1 102 ? 18.111 -0.032 1.580 1.00 93.81 102 GLU A CA 1
ATOM 794 C C . GLU A 1 102 ? 16.894 0.863 1.342 1.00 93.81 102 GLU A C 1
ATOM 796 O O . GLU A 1 102 ? 16.247 1.319 2.285 1.00 93.81 102 GLU A O 1
ATOM 801 N N . PHE A 1 103 ? 16.523 1.078 0.080 1.00 95.69 103 PHE A N 1
ATOM 802 C CA . PHE A 1 103 ? 15.285 1.766 -0.255 1.00 95.69 103 PHE A CA 1
ATOM 803 C C . PHE A 1 103 ? 14.051 0.928 0.109 1.00 95.69 103 PHE A C 1
ATOM 805 O O . PHE A 1 103 ? 13.121 1.419 0.754 1.00 95.69 103 PHE A O 1
ATOM 812 N N . ARG A 1 104 ? 14.016 -0.339 -0.306 1.00 96.19 104 ARG A N 1
ATOM 813 C CA . ARG A 1 104 ? 12.840 -1.209 -0.211 1.00 96.19 104 ARG A CA 1
ATOM 814 C C . ARG A 1 104 ? 12.563 -1.652 1.220 1.00 96.19 104 ARG A C 1
ATOM 816 O O . ARG A 1 104 ? 11.436 -1.514 1.683 1.00 96.19 104 ARG A O 1
ATOM 823 N N . ARG A 1 105 ? 13.573 -2.174 1.920 1.00 96.69 105 ARG A N 1
ATOM 824 C CA . ARG A 1 105 ? 13.436 -2.858 3.214 1.00 96.69 105 ARG A CA 1
ATOM 825 C C . ARG A 1 105 ? 12.712 -2.034 4.288 1.00 96.69 105 ARG A C 1
ATOM 827 O O . ARG A 1 105 ? 11.761 -2.562 4.852 1.00 96.69 105 ARG A O 1
ATOM 834 N N . PRO A 1 106 ? 13.063 -0.766 4.575 1.00 97.94 106 PRO A N 1
ATOM 835 C CA . PRO A 1 106 ? 12.359 -0.005 5.610 1.00 97.94 106 PRO A CA 1
ATOM 836 C C . PRO A 1 106 ? 10.900 0.291 5.236 1.00 97.94 106 PRO A C 1
ATOM 838 O O . PRO A 1 106 ? 10.023 0.260 6.097 1.00 97.94 106 PRO A O 1
ATOM 841 N N . ARG A 1 107 ? 10.621 0.527 3.947 1.00 98.38 107 ARG A N 1
ATOM 842 C CA . ARG A 1 107 ? 9.263 0.768 3.431 1.00 98.38 107 ARG A CA 1
ATOM 843 C C . ARG A 1 107 ? 8.412 -0.494 3.524 1.00 98.38 107 ARG A C 1
ATOM 845 O O . ARG A 1 107 ? 7.271 -0.434 3.969 1.00 98.38 107 ARG A O 1
ATOM 852 N N . ASP A 1 108 ? 8.989 -1.626 3.136 1.00 98.38 108 ASP A N 1
ATOM 853 C CA . ASP A 1 108 ? 8.354 -2.937 3.209 1.00 98.38 108 ASP A CA 1
ATOM 854 C C . ASP A 1 108 ? 8.011 -3.310 4.655 1.00 98.38 108 ASP A C 1
ATOM 856 O O . ASP A 1 108 ? 6.864 -3.638 4.959 1.00 98.38 108 ASP A O 1
ATOM 860 N N . THR A 1 109 ? 8.973 -3.164 5.570 1.00 98.38 109 THR A N 1
ATOM 861 C CA . THR A 1 109 ? 8.773 -3.431 6.998 1.00 98.38 109 THR A CA 1
ATOM 862 C C . THR A 1 109 ? 7.680 -2.549 7.590 1.00 98.38 109 THR A C 1
ATOM 864 O O . THR A 1 109 ? 6.793 -3.075 8.260 1.00 98.38 109 THR A O 1
ATOM 867 N N . LEU A 1 110 ? 7.695 -1.235 7.320 1.00 98.62 110 LEU A N 1
ATOM 868 C CA . LEU A 1 110 ? 6.665 -0.321 7.822 1.00 98.62 110 LEU A CA 1
ATOM 869 C C . LEU A 1 110 ? 5.271 -0.753 7.358 1.00 98.62 110 LEU A C 1
ATOM 871 O O . LEU A 1 110 ? 4.373 -0.914 8.182 1.00 98.62 110 LEU A O 1
ATOM 875 N N . LEU A 1 111 ? 5.089 -0.973 6.052 1.00 98.69 111 LEU A N 1
ATOM 876 C CA . LEU A 1 111 ? 3.791 -1.377 5.516 1.00 98.69 111 LEU A CA 1
ATOM 877 C C . LEU A 1 111 ? 3.348 -2.737 6.069 1.00 98.69 111 LEU A C 1
ATOM 879 O O . LEU A 1 111 ? 2.167 -2.909 6.364 1.00 98.69 111 LEU A O 1
ATOM 883 N N . ASN A 1 112 ? 4.269 -3.687 6.258 1.00 98.31 112 ASN A N 1
ATOM 884 C CA . ASN A 1 112 ? 3.945 -4.996 6.821 1.00 98.31 112 ASN A CA 1
ATOM 885 C C . ASN A 1 112 ? 3.495 -4.898 8.288 1.00 98.31 112 ASN A C 1
ATOM 887 O O . ASN A 1 112 ? 2.442 -5.436 8.622 1.00 98.31 112 ASN A O 1
ATOM 891 N N . VAL A 1 113 ? 4.244 -4.184 9.136 1.00 98.44 113 VAL A N 1
ATOM 892 C CA . VAL A 1 113 ? 3.917 -3.996 10.563 1.00 98.44 113 VAL A CA 1
ATOM 893 C C . VAL A 1 113 ? 2.581 -3.274 10.728 1.00 98.44 113 VAL A C 1
ATOM 895 O O . VAL A 1 113 ? 1.736 -3.702 11.511 1.00 98.44 113 VAL A O 1
ATOM 898 N N . VAL A 1 114 ? 2.352 -2.211 9.953 1.00 98.50 114 VAL A N 1
ATOM 899 C CA . VAL A 1 114 ? 1.108 -1.436 10.027 1.00 98.50 114 VAL A CA 1
ATOM 900 C C . VAL A 1 114 ? -0.089 -2.248 9.530 1.00 98.50 114 VAL A C 1
ATOM 902 O O . VAL A 1 114 ? -1.149 -2.205 10.152 1.00 98.50 114 VAL A O 1
ATOM 905 N N . SER A 1 115 ? 0.068 -3.021 8.450 1.00 98.50 115 SER A N 1
ATOM 906 C CA . SER A 1 115 ? -1.003 -3.898 7.950 1.00 98.50 115 SER A CA 1
ATOM 907 C C . SER A 1 115 ? -1.368 -4.980 8.969 1.00 98.50 115 SER A C 1
ATOM 909 O O . SER A 1 115 ? -2.543 -5.290 9.154 1.00 98.50 115 SER A O 1
ATOM 911 N N . GLU A 1 116 ? -0.375 -5.524 9.675 1.00 98.19 116 GLU A N 1
ATOM 912 C CA . GLU A 1 116 ? -0.585 -6.509 10.737 1.00 98.19 116 GLU A CA 1
ATOM 913 C C . GLU A 1 116 ? -1.330 -5.935 11.928 1.00 98.19 116 GLU A C 1
ATOM 915 O O . GLU A 1 116 ? -2.342 -6.495 12.346 1.00 98.19 116 GLU A O 1
ATOM 920 N N . PHE A 1 117 ? -0.879 -4.778 12.408 1.00 98.44 117 PHE A N 1
ATOM 921 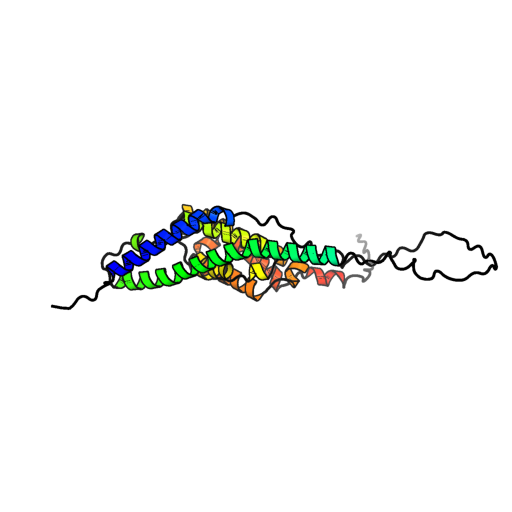C CA . PHE A 1 117 ? -1.551 -4.040 13.463 1.00 98.44 117 PHE A CA 1
ATOM 922 C C . PHE A 1 117 ? -3.010 -3.746 13.103 1.00 98.44 117 PHE A C 1
ATOM 924 O O . PHE A 1 117 ? -3.907 -4.077 13.874 1.00 98.44 117 PHE A O 1
ATOM 931 N N . LEU A 1 118 ? -3.266 -3.188 11.915 1.00 98.00 118 LEU A N 1
ATOM 932 C CA . LEU A 1 118 ? -4.624 -2.881 11.471 1.00 98.00 118 LEU A CA 1
ATOM 933 C C . LEU A 1 118 ? -5.489 -4.137 11.373 1.00 98.00 118 LEU A C 1
ATOM 935 O O . LEU A 1 118 ? -6.622 -4.117 11.842 1.00 98.00 118 LEU A O 1
ATOM 939 N N . THR A 1 119 ? -4.968 -5.230 10.817 1.00 96.81 119 THR A N 1
ATOM 940 C CA . THR A 1 119 ? -5.721 -6.483 10.671 1.00 96.81 119 THR A CA 1
ATOM 941 C C . THR A 1 119 ? -6.097 -7.071 12.030 1.00 96.81 119 THR A C 1
ATOM 943 O O . THR A 1 119 ? -7.267 -7.369 12.271 1.00 96.81 119 THR A O 1
ATOM 946 N N . ILE A 1 120 ? -5.127 -7.193 12.941 1.00 97.25 120 ILE A N 1
ATOM 947 C CA . ILE A 1 120 ? -5.334 -7.800 14.263 1.00 97.25 120 ILE A CA 1
ATOM 948 C C . ILE A 1 120 ? -6.238 -6.914 15.122 1.00 97.25 120 ILE A C 1
ATOM 950 O O . ILE A 1 120 ? -7.242 -7.381 15.665 1.00 97.25 120 ILE A O 1
ATOM 954 N N . CYS A 1 121 ? -5.912 -5.626 15.238 1.00 97.19 121 CYS A N 1
ATOM 955 C CA . CYS A 1 121 ? -6.638 -4.727 16.124 1.00 97.19 121 CYS A CA 1
ATOM 956 C C . CYS A 1 121 ? -8.036 -4.393 15.594 1.00 97.19 121 CYS A C 1
ATOM 958 O O . CYS A 1 121 ? -8.949 -4.290 16.407 1.00 97.19 121 CYS A O 1
ATOM 960 N N . SER A 1 122 ? -8.254 -4.286 14.277 1.00 95.19 122 SER A N 1
ATOM 961 C CA . SER A 1 122 ? -9.606 -4.034 13.745 1.00 95.19 122 SER A CA 1
ATOM 962 C C . SER A 1 122 ? -10.525 -5.230 13.971 1.00 95.19 122 SER A C 1
ATOM 964 O O . SER A 1 122 ? -11.657 -5.054 14.418 1.00 95.19 122 SER A O 1
ATOM 966 N N . ALA A 1 123 ? -10.032 -6.454 13.734 1.00 95.19 123 ALA A N 1
ATOM 967 C CA . ALA A 1 123 ? -10.787 -7.666 14.041 1.00 95.19 123 ALA A CA 1
ATOM 968 C C . ALA A 1 123 ? -11.127 -7.730 15.536 1.00 95.19 123 ALA A C 1
ATOM 970 O O . ALA A 1 123 ? -12.272 -7.986 15.909 1.00 95.19 123 ALA A O 1
ATOM 971 N N . ARG A 1 124 ? -10.158 -7.407 16.402 1.00 95.44 124 ARG A N 1
ATOM 972 C CA . ARG A 1 124 ? -10.392 -7.429 17.844 1.00 95.44 124 ARG A CA 1
ATOM 973 C C . ARG A 1 124 ? -11.359 -6.342 18.315 1.00 95.44 124 ARG A C 1
ATOM 975 O O . ARG A 1 124 ? -12.206 -6.617 19.162 1.00 95.44 124 ARG A O 1
ATOM 982 N N . LEU A 1 125 ? -11.281 -5.135 17.760 1.00 94.06 125 LEU A N 1
ATOM 983 C CA . LEU A 1 125 ? -12.227 -4.056 18.051 1.00 94.06 125 LEU A CA 1
ATOM 984 C C . LEU A 1 125 ? -13.655 -4.418 17.632 1.00 94.06 125 LEU A C 1
ATOM 986 O O . LEU A 1 125 ? -14.588 -4.113 18.370 1.00 94.06 125 LEU A O 1
ATOM 990 N N . ALA A 1 126 ? -13.827 -5.124 16.511 1.00 92.56 126 ALA A N 1
ATOM 991 C CA . ALA A 1 126 ? -15.131 -5.626 16.079 1.00 92.56 126 ALA A CA 1
ATOM 992 C C . ALA A 1 126 ? -15.726 -6.673 17.042 1.00 92.56 126 ALA A C 1
ATOM 994 O O . ALA A 1 126 ? -16.944 -6.825 17.119 1.00 92.56 126 ALA A O 1
ATOM 995 N N . ASP A 1 127 ? -14.894 -7.393 17.797 1.00 92.50 127 ASP A N 1
ATOM 996 C CA . ASP A 1 127 ? -15.362 -8.291 18.855 1.00 92.50 127 ASP A CA 1
ATOM 997 C C . ASP A 1 127 ? -15.615 -7.567 20.179 1.00 92.50 127 ASP A C 1
ATOM 999 O O . ASP A 1 127 ? -16.548 -7.914 20.906 1.00 92.50 127 ASP A O 1
ATOM 1003 N N . LEU A 1 128 ? -14.807 -6.556 20.504 1.00 91.69 128 LEU A N 1
ATOM 1004 C CA . LEU A 1 128 ? -14.996 -5.731 21.698 1.00 91.69 128 LEU A CA 1
ATOM 1005 C C . LEU A 1 128 ? -16.250 -4.859 21.603 1.00 91.69 128 LEU A C 1
ATOM 1007 O O . LEU A 1 128 ? -16.935 -4.697 22.611 1.00 91.69 128 LEU A O 1
ATOM 1011 N N . SER A 1 129 ? -16.600 -4.365 20.414 1.00 90.44 129 SER A N 1
ATOM 1012 C CA . SER A 1 129 ? -17.821 -3.579 20.195 1.00 90.44 129 SER A CA 1
ATOM 1013 C C . SER A 1 129 ? -19.099 -4.360 20.515 1.00 90.44 129 SER A C 1
ATOM 1015 O O . SER A 1 129 ? -20.083 -3.771 20.942 1.00 90.44 129 SER A O 1
ATOM 1017 N N . LYS A 1 130 ? -19.074 -5.696 20.404 1.00 91.12 130 LYS A N 1
ATOM 1018 C CA . LYS A 1 130 ? -20.190 -6.571 20.810 1.00 91.12 130 LYS A CA 1
ATOM 1019 C C . LYS A 1 130 ? -20.310 -6.723 22.331 1.00 91.12 130 LYS A C 1
ATOM 1021 O O . LYS A 1 130 ? -21.354 -7.138 22.822 1.00 91.12 130 LYS A O 1
ATOM 1026 N N . LYS A 1 131 ? -19.231 -6.458 23.075 1.00 89.81 131 LYS A N 1
ATOM 1027 C CA . LYS A 1 131 ? -19.138 -6.662 24.533 1.00 89.81 131 LYS A CA 1
ATOM 1028 C C . LYS A 1 131 ? -19.265 -5.367 25.326 1.00 89.81 131 LYS A C 1
ATOM 1030 O O . LYS A 1 131 ? -19.636 -5.406 26.495 1.00 89.81 131 LYS A O 1
ATOM 1035 N N . ILE A 1 132 ? -18.906 -4.240 24.719 1.00 88.00 132 ILE A N 1
ATOM 1036 C CA . ILE A 1 132 ? -18.924 -2.925 25.351 1.00 88.00 132 ILE A CA 1
ATOM 1037 C C . ILE A 1 132 ? -20.138 -2.164 24.805 1.00 88.00 132 ILE A C 1
ATOM 1039 O O . ILE A 1 132 ? -20.090 -1.733 23.652 1.00 88.00 132 ILE A O 1
ATOM 1043 N N . PRO A 1 133 ? -21.210 -1.984 25.600 1.00 84.38 133 PRO A N 1
ATOM 1044 C CA . PRO A 1 133 ? -22.326 -1.144 25.186 1.00 84.38 133 PRO A CA 1
ATOM 1045 C C . PRO A 1 133 ? -21.844 0.296 24.963 1.00 84.38 133 PRO A C 1
ATOM 1047 O O . PRO A 1 133 ? -20.929 0.766 25.651 1.00 84.38 133 PRO A O 1
ATOM 1050 N N . ASP A 1 134 ? -22.445 0.966 23.980 1.00 82.56 134 ASP A N 1
ATOM 1051 C CA . ASP A 1 134 ? -22.185 2.366 23.615 1.00 82.56 134 ASP A CA 1
ATOM 1052 C C . ASP A 1 134 ? -20.740 2.675 23.178 1.00 82.56 134 ASP A C 1
ATOM 1054 O O . ASP A 1 134 ? -20.252 3.800 23.321 1.00 82.56 134 ASP A O 1
ATOM 1058 N N . LEU A 1 135 ? -20.023 1.689 22.623 1.00 85.06 135 LEU A N 1
ATOM 1059 C CA . LEU A 1 135 ? -18.700 1.936 22.051 1.00 85.06 135 LEU A CA 1
ATOM 1060 C C . LEU A 1 135 ? -18.817 2.815 20.795 1.00 85.06 135 LEU A C 1
ATOM 1062 O O . LEU A 1 135 ? -19.318 2.383 19.759 1.00 85.06 135 LEU A O 1
ATOM 1066 N N . SER A 1 136 ? -18.336 4.057 20.887 1.00 80.19 136 SER A N 1
ATOM 1067 C CA . SER A 1 136 ? -18.417 5.016 19.781 1.00 80.19 136 SER A CA 1
ATOM 1068 C C . SER A 1 136 ? -17.585 4.582 18.566 1.00 80.19 136 SER A C 1
ATOM 1070 O O . SER A 1 136 ? -16.527 3.969 18.716 1.00 80.19 136 SER A O 1
ATOM 1072 N N . SER A 1 137 ? -17.997 4.981 17.357 1.00 77.75 137 SER A N 1
ATOM 1073 C CA . SER A 1 137 ? -17.215 4.748 16.129 1.00 77.75 137 SER A CA 1
ATOM 1074 C C . SER A 1 137 ? -15.809 5.355 16.211 1.00 77.75 137 SER A C 1
ATOM 1076 O O . SER A 1 137 ? -14.835 4.732 15.792 1.00 77.75 137 SER A O 1
ATOM 1078 N N . LYS A 1 138 ? -15.668 6.519 16.855 1.00 76.19 138 LYS A N 1
ATOM 1079 C CA . LYS A 1 138 ? -14.371 7.162 17.117 1.00 76.19 138 LYS A CA 1
ATOM 1080 C C . LYS A 1 138 ? -13.461 6.313 18.012 1.00 76.19 138 LYS A C 1
ATOM 1082 O O . LYS A 1 138 ? -12.246 6.328 17.848 1.00 76.19 138 LYS A O 1
ATOM 1087 N N . SER A 1 139 ? -14.032 5.528 18.924 1.00 77.75 139 SER A N 1
ATOM 1088 C CA . SER A 1 139 ? -13.286 4.571 19.755 1.00 77.75 139 SER A CA 1
ATOM 1089 C C . SER A 1 139 ? -12.791 3.353 18.967 1.00 77.75 139 SER A C 1
ATOM 1091 O O . SER A 1 139 ? -11.987 2.586 19.483 1.00 77.75 139 SER A O 1
ATOM 1093 N N . THR A 1 140 ? -13.235 3.170 17.722 1.00 83.44 140 THR A N 1
ATOM 1094 C CA . THR A 1 140 ? -12.753 2.098 16.836 1.00 83.44 140 THR A CA 1
ATOM 1095 C C . THR A 1 140 ? -11.735 2.579 15.795 1.00 83.44 140 THR A C 1
ATOM 1097 O O . THR A 1 140 ? -11.168 1.769 15.065 1.00 83.44 140 THR A O 1
ATOM 1100 N N . GLU A 1 141 ? -11.452 3.884 15.746 1.00 89.06 141 GLU A N 1
ATOM 1101 C CA . GLU A 1 141 ? -10.507 4.474 14.798 1.00 89.06 141 GLU A CA 1
ATOM 1102 C C . GLU A 1 141 ? -9.051 4.247 15.243 1.00 89.06 141 GLU A C 1
ATOM 1104 O O . GLU A 1 141 ? -8.546 4.861 16.189 1.00 89.06 141 GLU A O 1
ATOM 1109 N N . LEU A 1 142 ? -8.349 3.355 14.539 1.00 95.31 142 LEU A N 1
ATOM 1110 C CA . LEU A 1 142 ? -6.969 2.979 14.861 1.00 95.31 142 LEU A CA 1
ATOM 1111 C C . LEU A 1 142 ? -5.917 3.940 14.303 1.00 95.31 142 LEU A C 1
ATOM 1113 O O . LEU A 1 142 ? -4.871 4.110 14.925 1.00 95.31 142 LEU A O 1
ATOM 1117 N N . LEU A 1 143 ? -6.159 4.557 13.148 1.00 96.00 143 LEU A N 1
ATOM 1118 C CA . LEU A 1 143 ? -5.239 5.473 12.471 1.00 96.00 143 LEU A CA 1
ATOM 1119 C C . LEU A 1 143 ? -6.012 6.695 11.989 1.00 96.00 143 LEU A C 1
ATOM 1121 O O . LEU A 1 143 ? -7.162 6.568 11.594 1.00 96.00 143 LEU A O 1
ATOM 1125 N N . ASP A 1 144 ? -5.363 7.858 12.017 1.00 94.25 144 ASP A N 1
ATOM 1126 C CA . ASP A 1 144 ? -5.949 9.093 11.499 1.00 94.25 144 ASP A CA 1
ATOM 1127 C C . ASP A 1 144 ? -5.617 9.303 10.010 1.00 94.25 144 ASP A C 1
ATOM 1129 O O . ASP A 1 144 ? -4.784 8.610 9.409 1.00 94.25 144 ASP A O 1
ATOM 1133 N N . ASN A 1 145 ? -6.239 10.320 9.412 1.00 95.06 145 ASN A N 1
ATOM 1134 C CA . ASN A 1 145 ? -6.056 10.649 7.998 1.00 95.06 145 ASN A CA 1
ATOM 1135 C C . ASN A 1 145 ? -4.590 10.935 7.631 1.00 95.06 145 ASN A C 1
ATOM 1137 O O . ASN A 1 145 ? -4.148 10.590 6.533 1.00 95.06 145 ASN A O 1
ATOM 1141 N N . LYS A 1 146 ? -3.804 11.518 8.550 1.00 95.88 146 LYS A N 1
ATOM 1142 C CA . LYS A 1 146 ? -2.376 11.799 8.321 1.00 95.88 146 LYS A CA 1
ATOM 1143 C C . LYS A 1 146 ? -1.574 10.506 8.203 1.00 95.88 146 LYS A C 1
ATOM 1145 O O . LYS A 1 146 ? -0.720 10.393 7.323 1.00 95.88 146 LYS A O 1
ATOM 1150 N N . CYS A 1 147 ? -1.878 9.517 9.039 1.00 97.12 147 CYS A N 1
ATOM 1151 C CA . CYS A 1 147 ? -1.257 8.201 8.970 1.00 97.12 147 CYS A CA 1
ATOM 1152 C C . CYS A 1 147 ? -1.571 7.511 7.640 1.00 97.12 147 CYS A C 1
ATOM 1154 O O . CYS A 1 147 ? -0.654 7.047 6.963 1.00 97.12 147 CYS A O 1
ATOM 1156 N N . HIS A 1 148 ? -2.837 7.494 7.217 1.00 96.94 148 HIS A N 1
ATOM 1157 C CA . HIS A 1 148 ? -3.208 6.900 5.930 1.00 96.94 148 HIS A CA 1
ATOM 1158 C C . HIS A 1 148 ? -2.553 7.607 4.740 1.00 96.94 148 HIS A C 1
ATOM 1160 O O . HIS A 1 148 ? -2.089 6.936 3.815 1.00 96.94 148 HIS A O 1
ATOM 1166 N N . PHE A 1 149 ? -2.458 8.939 4.778 1.00 97.00 149 PHE A N 1
ATOM 1167 C CA . PHE A 1 149 ? -1.750 9.709 3.758 1.00 97.00 149 PHE A CA 1
ATOM 1168 C C . PHE A 1 149 ? -0.276 9.296 3.678 1.00 97.00 149 PHE A C 1
ATOM 1170 O O . PHE A 1 149 ? 0.209 8.951 2.602 1.00 97.00 149 PHE A O 1
ATOM 1177 N N . ARG A 1 150 ? 0.416 9.216 4.821 1.00 97.81 150 ARG A N 1
ATOM 1178 C CA . ARG A 1 150 ? 1.818 8.783 4.879 1.00 97.81 150 ARG A CA 1
ATOM 1179 C C . ARG A 1 150 ? 2.018 7.375 4.320 1.00 97.81 150 ARG A C 1
ATOM 1181 O O . ARG A 1 150 ? 2.942 7.144 3.543 1.00 97.81 150 ARG A O 1
ATOM 1188 N N . LEU A 1 151 ? 1.161 6.427 4.695 1.00 98.44 151 LEU A N 1
ATOM 1189 C CA . LEU A 1 151 ? 1.241 5.051 4.191 1.00 98.44 151 LEU A CA 1
ATOM 1190 C C . LEU A 1 151 ? 1.035 5.002 2.675 1.00 98.44 151 LEU A C 1
ATOM 1192 O O . LEU A 1 151 ? 1.744 4.271 1.981 1.00 98.44 151 LEU A O 1
ATOM 1196 N N . ALA A 1 152 ? 0.114 5.816 2.154 1.00 98.31 152 ALA A N 1
ATOM 1197 C CA . ALA A 1 152 ? -0.102 5.958 0.722 1.00 98.31 152 ALA A CA 1
ATOM 1198 C C . ALA A 1 152 ? 1.139 6.519 0.007 1.00 98.31 152 ALA A C 1
ATOM 1200 O O . ALA A 1 152 ? 1.482 6.023 -1.066 1.00 98.31 152 ALA A O 1
ATOM 1201 N N . GLU A 1 153 ? 1.853 7.491 0.588 1.00 98.19 153 GLU A N 1
ATOM 1202 C CA . GLU A 1 153 ? 3.113 8.008 0.027 1.00 98.19 153 GLU A CA 1
ATOM 1203 C C . GLU A 1 153 ? 4.210 6.934 -0.014 1.00 98.19 153 GLU A C 1
ATOM 1205 O O . GLU A 1 153 ? 4.918 6.786 -1.016 1.00 98.19 153 GLU A O 1
ATOM 1210 N N . VAL A 1 154 ? 4.330 6.143 1.056 1.00 98.62 154 VAL A N 1
ATOM 1211 C CA . VAL A 1 154 ? 5.296 5.041 1.147 1.00 98.62 154 VAL A CA 1
ATOM 1212 C C . VAL A 1 154 ? 4.985 3.967 0.104 1.00 98.62 154 VAL A C 1
ATOM 1214 O O . VAL A 1 154 ? 5.868 3.606 -0.680 1.00 98.62 154 VAL A O 1
ATOM 1217 N N . ALA A 1 155 ? 3.733 3.510 0.016 1.00 98.62 155 ALA A N 1
ATOM 1218 C CA . ALA A 1 155 ? 3.298 2.553 -1.000 1.00 98.62 155 ALA A CA 1
ATOM 1219 C C . ALA A 1 155 ? 3.493 3.106 -2.421 1.00 98.62 155 ALA A C 1
ATOM 1221 O O . ALA A 1 155 ? 4.015 2.418 -3.300 1.00 98.62 155 ALA A O 1
ATOM 1222 N N . HIS A 1 156 ? 3.161 4.380 -2.641 1.00 98.50 156 HIS A N 1
ATOM 1223 C CA . HIS A 1 156 ? 3.402 5.080 -3.899 1.00 98.50 156 HIS A CA 1
ATOM 1224 C C . HIS A 1 156 ? 4.889 5.055 -4.292 1.00 98.50 156 HIS A C 1
ATOM 1226 O O . HIS A 1 156 ? 5.210 4.796 -5.456 1.00 98.50 156 HIS A O 1
ATOM 1232 N N . SER A 1 157 ? 5.804 5.282 -3.342 1.00 98.06 157 SER A N 1
ATOM 1233 C CA . SER A 1 157 ? 7.249 5.254 -3.597 1.00 98.06 157 SER A CA 1
ATOM 1234 C C . SER A 1 157 ? 7.739 3.871 -4.056 1.00 98.06 157 SER A C 1
ATOM 1236 O O . SER A 1 157 ? 8.527 3.794 -5.000 1.00 98.06 157 SER A O 1
ATOM 1238 N N . LEU A 1 158 ? 7.204 2.781 -3.490 1.00 98.44 158 LEU A N 1
ATOM 1239 C CA . LEU A 1 158 ? 7.496 1.407 -3.921 1.00 98.44 158 LEU A CA 1
ATOM 1240 C C . LEU A 1 158 ? 6.894 1.110 -5.302 1.00 98.44 158 LEU A C 1
ATOM 1242 O O . LEU A 1 158 ? 7.586 0.614 -6.192 1.00 98.44 158 LEU A O 1
ATOM 1246 N N . LEU A 1 159 ? 5.642 1.510 -5.542 1.00 98.25 159 LEU A N 1
ATOM 1247 C CA . LEU A 1 159 ? 4.971 1.354 -6.840 1.00 98.25 159 LEU A CA 1
ATOM 1248 C C . LEU A 1 159 ? 5.664 2.133 -7.974 1.00 98.25 159 LEU A C 1
ATOM 1250 O O . LEU A 1 159 ? 5.465 1.839 -9.156 1.00 98.25 159 LEU A O 1
ATOM 1254 N N . LYS A 1 160 ? 6.479 3.149 -7.665 1.00 96.94 160 LYS A N 1
ATOM 1255 C CA . LYS A 1 160 ? 7.332 3.801 -8.672 1.00 96.94 160 LYS A CA 1
ATOM 1256 C C . LYS A 1 160 ? 8.433 2.889 -9.197 1.00 96.94 160 LYS A C 1
ATOM 1258 O O . LYS A 1 160 ? 8.745 2.971 -10.385 1.00 96.94 160 LYS A O 1
ATOM 1263 N N . VAL A 1 161 ? 8.981 2.046 -8.330 1.00 95.88 161 VAL A N 1
ATOM 1264 C CA . VAL A 1 161 ? 10.102 1.145 -8.620 1.00 95.88 161 VAL A CA 1
ATOM 1265 C C . VAL A 1 161 ? 9.609 -0.214 -9.126 1.00 95.88 161 VAL A C 1
ATOM 1267 O O . VAL A 1 161 ? 10.260 -0.806 -9.981 1.00 95.88 161 VAL A O 1
ATOM 1270 N N . ALA A 1 162 ? 8.422 -0.652 -8.693 1.00 96.62 162 ALA A N 1
ATOM 1271 C CA . ALA A 1 162 ? 7.830 -1.953 -9.016 1.00 96.62 162 ALA A CA 1
ATOM 1272 C C . ALA A 1 162 ? 7.911 -2.387 -10.500 1.00 96.62 162 ALA A C 1
ATOM 1274 O O . ALA A 1 162 ? 8.281 -3.533 -10.732 1.00 96.62 162 ALA A O 1
ATOM 1275 N N . PRO A 1 163 ? 7.659 -1.535 -11.525 1.00 95.50 163 PRO A N 1
ATOM 1276 C CA . PRO A 1 163 ? 7.781 -1.962 -12.926 1.00 95.50 163 PRO A CA 1
ATOM 1277 C C . PRO A 1 163 ? 9.192 -2.394 -13.347 1.00 95.50 163 PRO A C 1
ATOM 1279 O O . PRO A 1 163 ? 9.349 -3.002 -14.396 1.00 95.50 163 PRO A O 1
ATOM 1282 N N . TYR A 1 164 ? 10.228 -2.011 -12.604 1.00 93.38 164 TYR A N 1
ATOM 1283 C CA . TYR A 1 164 ? 11.626 -2.247 -12.974 1.00 93.38 164 TYR A CA 1
ATOM 1284 C C . TYR A 1 164 ? 12.337 -3.215 -12.027 1.00 93.38 164 TYR A C 1
ATOM 1286 O O . TYR A 1 164 ? 13.466 -3.614 -12.301 1.00 93.38 164 TYR A O 1
ATOM 1294 N N . ASP A 1 165 ? 11.699 -3.560 -10.910 1.00 93.56 165 ASP A N 1
ATOM 1295 C CA . ASP A 1 165 ? 12.253 -4.427 -9.880 1.00 93.56 165 ASP A CA 1
ATOM 1296 C C . ASP A 1 165 ? 11.163 -5.378 -9.362 1.00 93.56 165 ASP A C 1
ATOM 1298 O O . ASP A 1 165 ? 10.344 -4.979 -8.522 1.00 93.56 165 ASP A O 1
ATOM 1302 N N . PRO A 1 166 ? 11.151 -6.634 -9.842 1.00 93.69 166 PRO A N 1
ATOM 1303 C CA . PRO A 1 166 ? 10.169 -7.636 -9.436 1.00 93.69 166 PRO A CA 1
ATOM 1304 C C . PRO A 1 166 ? 10.140 -7.867 -7.925 1.00 93.69 166 PRO A C 1
ATOM 1306 O O . PRO A 1 166 ? 9.065 -8.046 -7.365 1.00 93.69 166 PRO A O 1
ATOM 1309 N N . ILE A 1 167 ? 11.291 -7.760 -7.247 1.00 95.38 167 ILE A N 1
ATOM 1310 C CA . ILE A 1 167 ? 11.393 -7.930 -5.790 1.00 95.38 167 ILE A CA 1
ATOM 1311 C C . ILE A 1 167 ? 10.647 -6.808 -5.061 1.00 95.38 167 ILE A C 1
ATOM 1313 O O . ILE A 1 167 ? 9.992 -7.040 -4.050 1.00 95.38 167 ILE A O 1
ATOM 1317 N N . THR A 1 168 ? 10.713 -5.575 -5.572 1.00 96.69 168 THR A N 1
ATOM 1318 C CA . THR A 1 168 ? 9.917 -4.469 -5.020 1.00 96.69 168 THR A CA 1
ATOM 1319 C C . THR A 1 168 ? 8.432 -4.653 -5.309 1.00 96.69 168 THR A C 1
ATOM 1321 O O . THR A 1 168 ? 7.608 -4.339 -4.457 1.00 96.69 168 THR A O 1
ATOM 1324 N N . MET A 1 169 ? 8.065 -5.173 -6.484 1.00 97.62 169 MET A N 1
ATOM 1325 C CA . MET A 1 169 ? 6.663 -5.472 -6.776 1.00 97.62 169 MET A CA 1
ATOM 1326 C C . MET A 1 169 ? 6.114 -6.549 -5.836 1.00 97.62 169 MET A C 1
ATOM 1328 O O . MET A 1 169 ? 4.990 -6.410 -5.366 1.00 97.62 169 MET A O 1
ATOM 1332 N N . SER A 1 170 ? 6.886 -7.598 -5.548 1.00 97.38 170 SER A N 1
ATOM 1333 C CA . SER A 1 170 ? 6.466 -8.741 -4.732 1.00 97.38 170 SER A CA 1
ATOM 1334 C C . SER A 1 170 ? 6.638 -8.542 -3.223 1.00 97.38 170 SER A C 1
ATOM 1336 O O . SER A 1 170 ? 6.272 -9.432 -2.454 1.00 97.38 170 SER A O 1
ATOM 1338 N N . CYS A 1 171 ? 7.166 -7.398 -2.772 1.00 96.69 171 CYS A N 1
ATOM 1339 C CA . CYS A 1 171 ? 7.500 -7.228 -1.364 1.00 96.69 171 CYS A CA 1
ATOM 1340 C C . CYS A 1 171 ? 6.246 -7.250 -0.473 1.00 96.69 171 CYS A C 1
ATOM 1342 O O . CYS A 1 171 ? 5.192 -6.685 -0.794 1.00 96.69 171 CYS A O 1
ATOM 1344 N N . ARG A 1 172 ? 6.353 -7.968 0.647 1.00 98.25 172 ARG A N 1
ATOM 1345 C CA . ARG A 1 172 ? 5.213 -8.393 1.467 1.00 98.25 172 ARG A CA 1
ATOM 1346 C C . ARG A 1 172 ? 4.394 -7.212 1.978 1.00 98.25 172 ARG A C 1
ATOM 1348 O O . ARG A 1 172 ? 3.171 -7.242 1.908 1.00 98.25 172 ARG A O 1
ATOM 1355 N N . GLY A 1 173 ? 5.049 -6.171 2.468 1.00 98.44 173 GLY A N 1
ATOM 1356 C CA . GLY A 1 173 ? 4.422 -4.953 2.960 1.00 98.44 173 GLY A CA 1
ATOM 1357 C C . GLY A 1 173 ? 3.601 -4.236 1.895 1.00 98.44 173 GLY A C 1
ATOM 1358 O O . GLY A 1 173 ? 2.469 -3.852 2.175 1.00 98.44 173 GLY A O 1
ATOM 1359 N N . LEU A 1 174 ? 4.104 -4.113 0.661 1.00 98.62 174 LEU A N 1
ATOM 1360 C CA . LEU A 1 174 ? 3.326 -3.522 -0.435 1.00 98.62 174 LEU A CA 1
ATOM 1361 C C . LEU A 1 174 ? 2.094 -4.374 -0.761 1.00 98.62 174 LEU A C 1
ATOM 1363 O O . LEU A 1 174 ? 0.995 -3.842 -0.917 1.00 98.62 174 LEU A O 1
ATOM 1367 N N . GLN A 1 175 ? 2.269 -5.694 -0.828 1.00 98.56 175 GLN A N 1
ATOM 1368 C CA . GLN A 1 175 ? 1.179 -6.627 -1.109 1.00 98.56 175 GLN A CA 1
ATOM 1369 C C . GLN A 1 175 ? 0.082 -6.561 -0.040 1.00 98.56 175 GLN A C 1
ATOM 1371 O O . GLN A 1 175 ? -1.103 -6.470 -0.374 1.00 98.56 175 GLN A O 1
ATOM 1376 N N . ARG A 1 176 ? 0.469 -6.521 1.240 1.00 98.69 176 ARG A N 1
ATOM 1377 C CA . ARG A 1 176 ? -0.463 -6.358 2.361 1.00 98.69 176 ARG A CA 1
ATOM 1378 C C . ARG A 1 176 ? -1.122 -4.990 2.365 1.00 98.69 176 ARG A C 1
ATOM 1380 O O . ARG A 1 176 ? -2.336 -4.928 2.485 1.00 98.69 176 ARG A O 1
ATOM 1387 N N . TYR A 1 177 ? -0.388 -3.905 2.119 1.00 98.75 177 TYR A N 1
ATOM 1388 C CA . TYR A 1 177 ? -0.997 -2.579 2.005 1.00 98.75 177 TYR A CA 1
ATOM 1389 C C . TYR A 1 177 ? -2.112 -2.566 0.951 1.00 98.75 177 TYR A C 1
ATOM 1391 O O . TYR A 1 177 ? -3.220 -2.112 1.227 1.00 98.75 177 TYR A O 1
ATOM 1399 N N . MET A 1 178 ? -1.854 -3.130 -0.232 1.00 98.69 178 MET A N 1
ATOM 1400 C CA . MET A 1 178 ? -2.833 -3.161 -1.321 1.00 98.69 178 MET A CA 1
ATOM 1401 C C . MET A 1 178 ? -4.069 -4.017 -1.019 1.00 98.69 178 MET A C 1
ATOM 1403 O O . MET A 1 178 ? -5.146 -3.691 -1.507 1.00 98.69 178 MET A O 1
ATOM 1407 N N . ASN A 1 179 ? -3.940 -5.099 -0.246 1.00 98.62 179 ASN A N 1
ATOM 1408 C CA . ASN A 1 179 ? -5.022 -6.074 -0.040 1.00 98.62 179 ASN A CA 1
ATOM 1409 C C . ASN A 1 179 ? -5.706 -5.974 1.333 1.00 98.62 179 ASN A C 1
ATOM 1411 O O . ASN A 1 179 ? -6.867 -6.356 1.462 1.00 98.62 179 ASN A O 1
ATOM 1415 N N . GLU A 1 180 ? -5.012 -5.461 2.344 1.00 98.25 180 GLU A N 1
ATOM 1416 C CA . GLU A 1 180 ? -5.475 -5.385 3.734 1.00 98.25 180 GLU A CA 1
ATOM 1417 C C . GLU A 1 180 ? -5.771 -3.939 4.142 1.00 98.25 180 GLU A C 1
ATOM 1419 O O . GLU A 1 180 ? -6.796 -3.696 4.767 1.00 98.25 180 GLU A O 1
ATOM 1424 N N . VAL A 1 181 ? -4.950 -2.959 3.745 1.00 98.12 181 VAL A N 1
ATOM 1425 C CA . VAL A 1 181 ? -5.112 -1.559 4.190 1.00 98.12 181 VAL A CA 1
ATOM 1426 C C . VAL A 1 181 ? -5.965 -0.747 3.221 1.00 98.12 181 VAL A C 1
ATOM 1428 O O . VAL A 1 181 ? -6.956 -0.136 3.623 1.00 98.12 181 VAL A O 1
ATOM 1431 N N . LEU A 1 182 ? -5.610 -0.751 1.935 1.00 98.00 182 LEU A N 1
ATOM 1432 C CA . LEU A 1 182 ? -6.282 0.038 0.903 1.00 98.00 182 LEU A CA 1
ATOM 1433 C C . LEU A 1 182 ? -7.791 -0.267 0.825 1.00 98.00 182 LEU A C 1
ATOM 1435 O O . LEU A 1 182 ? -8.562 0.685 0.782 1.00 98.00 182 LEU A O 1
ATOM 1439 N N . PRO A 1 183 ? -8.271 -1.526 0.856 1.00 97.38 183 PRO A N 1
ATOM 1440 C CA . PRO A 1 183 ? -9.707 -1.801 0.785 1.00 97.38 183 PRO A CA 1
ATOM 1441 C C . PRO A 1 183 ? -10.476 -1.490 2.075 1.00 97.38 183 PRO A C 1
ATOM 1443 O O . PRO A 1 183 ? -11.696 -1.430 2.030 1.00 97.38 183 PRO A O 1
ATOM 1446 N N . HIS A 1 184 ? -9.798 -1.352 3.217 1.00 95.38 184 HIS A N 1
ATOM 1447 C CA . HIS A 1 184 ? -10.432 -1.169 4.533 1.00 95.38 184 HIS A CA 1
ATOM 1448 C C . HIS A 1 184 ? -10.285 0.255 5.082 1.00 95.38 184 HIS A C 1
ATOM 1450 O O . HIS A 1 184 ? -10.628 0.506 6.231 1.00 95.38 184 HIS A O 1
ATOM 1456 N N . SER A 1 185 ? -9.751 1.178 4.284 1.00 94.81 185 SER A N 1
ATOM 1457 C CA . SER A 1 185 ? -9.623 2.585 4.662 1.00 94.81 185 SER A CA 1
ATOM 1458 C C . SER A 1 185 ? -10.892 3.365 4.294 1.00 94.81 185 SER A C 1
ATOM 1460 O O . SER A 1 185 ? -11.519 3.102 3.270 1.00 94.81 185 SER A O 1
ATOM 1462 N N . GLU A 1 186 ? -11.245 4.372 5.091 1.00 91.25 186 GLU A N 1
ATOM 1463 C CA . GLU A 1 186 ? -12.472 5.158 4.906 1.00 91.25 186 GLU A CA 1
ATOM 1464 C C . GLU A 1 186 ? -12.334 6.231 3.812 1.00 91.25 186 GLU A C 1
ATOM 1466 O O . GLU A 1 186 ? -12.123 7.418 4.069 1.00 91.25 186 GLU A O 1
ATOM 1471 N N . TRP A 1 187 ? -12.474 5.825 2.547 1.00 93.25 187 TRP A N 1
ATOM 1472 C CA . TRP A 1 187 ? -12.328 6.722 1.390 1.00 93.25 187 TRP A CA 1
ATOM 1473 C C . TRP A 1 187 ? -13.522 7.639 1.122 1.00 93.25 187 TRP A C 1
ATOM 1475 O O . TRP A 1 187 ? -13.465 8.467 0.210 1.00 93.25 187 TRP A O 1
ATOM 1485 N N . ALA A 1 188 ? -14.628 7.470 1.848 1.00 90.31 188 ALA A N 1
ATOM 1486 C CA . ALA A 1 188 ? -15.787 8.349 1.721 1.00 90.31 188 ALA A CA 1
ATOM 1487 C C . ALA A 1 188 ? -15.466 9.759 2.242 1.00 90.31 188 ALA A C 1
ATOM 1489 O O . ALA A 1 188 ? -16.020 10.744 1.752 1.00 90.31 188 ALA A O 1
ATOM 1490 N N . GLN A 1 189 ? -14.519 9.854 3.181 1.00 91.75 189 GLN A N 1
ATOM 1491 C CA . GLN A 1 189 ? -14.038 11.118 3.716 1.00 91.75 189 GLN A CA 1
ATOM 1492 C C . GLN A 1 189 ? -13.322 11.932 2.634 1.00 91.75 189 GLN A C 1
ATOM 1494 O O . GLN A 1 189 ? -12.375 11.467 1.997 1.00 91.75 189 GLN A O 1
ATOM 1499 N N . GLU A 1 190 ? -13.731 13.187 2.457 1.00 92.62 190 GLU A N 1
ATOM 1500 C CA . GLU A 1 190 ? -13.163 14.069 1.434 1.00 92.62 190 GLU A CA 1
ATOM 1501 C C . GLU A 1 190 ? -11.651 14.272 1.608 1.00 92.62 190 GLU A C 1
ATOM 1503 O O . GLU A 1 190 ? -10.896 14.163 0.640 1.00 92.62 190 GLU A O 1
ATOM 1508 N N . ALA A 1 191 ? -11.196 14.438 2.854 1.00 94.94 191 ALA A N 1
ATOM 1509 C CA . ALA A 1 191 ? -9.782 14.581 3.200 1.00 94.94 191 ALA A CA 1
ATOM 1510 C C . ALA A 1 191 ? -8.915 13.373 2.789 1.00 94.94 191 ALA A C 1
ATOM 1512 O O . ALA A 1 191 ? -7.706 13.511 2.615 1.00 94.94 191 ALA A O 1
ATOM 1513 N N . MET A 1 192 ? -9.521 12.195 2.605 1.00 95.38 192 MET A N 1
ATOM 1514 C CA . MET A 1 192 ? -8.832 10.953 2.243 1.00 95.38 192 MET A CA 1
ATOM 1515 C C . MET A 1 192 ? -8.750 10.731 0.727 1.00 95.38 192 MET A C 1
ATOM 1517 O O . MET A 1 192 ? -7.916 9.952 0.254 1.00 95.38 192 MET A O 1
ATOM 1521 N N . ARG A 1 193 ? -9.565 11.441 -0.066 1.00 94.62 193 ARG A N 1
ATOM 1522 C CA . ARG A 1 193 ? -9.606 11.294 -1.532 1.00 94.62 193 ARG A CA 1
ATOM 1523 C C . ARG A 1 193 ? -8.248 11.509 -2.214 1.00 94.62 193 ARG A C 1
ATOM 1525 O O . ARG A 1 193 ? -7.926 10.708 -3.097 1.00 94.62 193 ARG A O 1
ATOM 1532 N N . PRO A 1 194 ? -7.418 12.506 -1.835 1.00 96.00 194 PRO A N 1
ATOM 1533 C CA . PRO A 1 194 ? -6.106 12.690 -2.456 1.00 96.00 194 PRO A CA 1
ATOM 1534 C C . PRO A 1 194 ? -5.186 11.470 -2.302 1.00 96.00 194 PRO A C 1
ATOM 1536 O O . PRO A 1 194 ? -4.511 11.090 -3.260 1.00 96.00 194 PRO A O 1
ATOM 1539 N N . ALA A 1 195 ? -5.200 10.814 -1.135 1.00 97.19 195 ALA A N 1
ATOM 1540 C CA . ALA A 1 195 ? -4.392 9.622 -0.875 1.00 97.19 195 ALA A CA 1
ATOM 1541 C C . ALA A 1 195 ? -4.839 8.428 -1.735 1.00 97.19 195 ALA A C 1
ATOM 1543 O O . ALA A 1 195 ? -4.001 7.771 -2.357 1.00 97.19 195 ALA A O 1
ATOM 1544 N N . LEU A 1 196 ? -6.153 8.195 -1.851 1.00 97.38 196 LEU A N 1
ATOM 1545 C CA . LEU A 1 196 ? -6.697 7.154 -2.729 1.00 97.38 196 LEU A CA 1
ATOM 1546 C C . LEU A 1 196 ? -6.281 7.374 -4.187 1.00 97.38 196 LEU A C 1
ATOM 1548 O O . LEU A 1 196 ? -5.761 6.468 -4.843 1.00 97.38 196 LEU A O 1
ATOM 1552 N N . ILE A 1 197 ? -6.497 8.591 -4.699 1.00 97.38 197 ILE A N 1
ATOM 1553 C CA . ILE A 1 197 ? -6.178 8.945 -6.086 1.00 97.38 197 ILE A CA 1
ATOM 1554 C C . ILE A 1 197 ? -4.683 8.764 -6.348 1.00 97.38 197 ILE A C 1
ATOM 1556 O O . ILE A 1 197 ? -4.314 8.233 -7.395 1.00 97.38 197 ILE A O 1
ATOM 1560 N N . MET A 1 198 ? -3.820 9.152 -5.405 1.00 97.88 198 MET A N 1
ATOM 1561 C CA . MET A 1 198 ? -2.371 8.983 -5.519 1.00 97.88 198 MET A CA 1
ATOM 1562 C C . MET A 1 198 ? -1.977 7.518 -5.748 1.00 97.88 198 MET A C 1
ATOM 1564 O O . MET A 1 198 ? -1.195 7.234 -6.661 1.00 97.88 198 MET A O 1
ATOM 1568 N N . VAL A 1 199 ? -2.538 6.590 -4.968 1.00 98.44 199 VAL A N 1
ATOM 1569 C CA . VAL A 1 199 ? -2.249 5.155 -5.101 1.00 98.44 199 VAL A CA 1
ATOM 1570 C C . VAL A 1 199 ? -2.816 4.610 -6.410 1.00 98.44 199 VAL A C 1
ATOM 1572 O O . VAL A 1 199 ? -2.064 4.046 -7.206 1.00 98.44 199 VAL A O 1
ATOM 1575 N N . LEU A 1 200 ? -4.103 4.835 -6.698 1.00 98.31 200 LEU A N 1
ATOM 1576 C CA . LEU A 1 200 ? -4.753 4.297 -7.901 1.00 98.31 200 LEU A CA 1
ATOM 1577 C C . LEU A 1 200 ? -4.114 4.819 -9.192 1.00 98.31 200 LEU A C 1
ATOM 1579 O O . LEU A 1 200 ? -3.814 4.039 -10.096 1.00 98.31 200 LEU A O 1
ATOM 1583 N N . ARG A 1 201 ? -3.814 6.122 -9.260 1.00 98.44 201 ARG A N 1
ATOM 1584 C CA . ARG A 1 201 ? -3.089 6.730 -10.386 1.00 98.44 201 ARG A CA 1
ATOM 1585 C C . ARG A 1 201 ? -1.711 6.109 -10.572 1.00 98.44 201 ARG A C 1
ATOM 1587 O O . ARG A 1 201 ? -1.208 6.018 -11.693 1.00 98.44 201 ARG A O 1
ATOM 1594 N N . ARG A 1 202 ? -1.046 5.726 -9.483 1.00 98.50 202 ARG A N 1
ATOM 1595 C CA . ARG A 1 202 ? 0.285 5.127 -9.548 1.00 98.50 202 ARG A CA 1
ATOM 1596 C C . ARG A 1 202 ? 0.238 3.663 -9.966 1.00 98.50 202 ARG A C 1
ATOM 1598 O O . ARG A 1 202 ? 1.108 3.254 -10.737 1.00 98.50 202 ARG A O 1
ATOM 1605 N N . VAL A 1 203 ? -0.766 2.905 -9.532 1.00 98.50 203 VAL A N 1
ATOM 1606 C CA . VAL A 1 203 ? -1.025 1.552 -10.042 1.0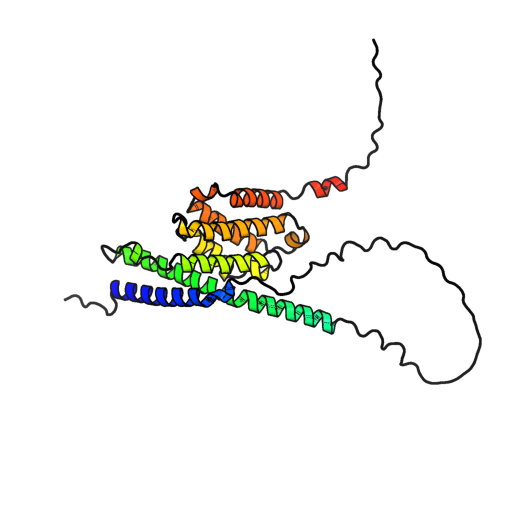0 98.50 203 VAL A CA 1
ATOM 1607 C C . VAL A 1 203 ? -1.310 1.608 -11.545 1.00 98.50 203 VAL A C 1
ATOM 1609 O O . VAL A 1 203 ? -0.624 0.936 -12.308 1.00 98.50 203 VAL A O 1
ATOM 1612 N N . ASP A 1 204 ? -2.191 2.501 -11.996 1.00 98.44 204 ASP A N 1
ATOM 1613 C CA . ASP A 1 204 ? -2.457 2.751 -13.422 1.00 98.44 204 ASP A CA 1
ATOM 1614 C C . ASP A 1 204 ? -1.167 3.031 -14.218 1.00 98.44 204 ASP A C 1
ATOM 1616 O O . ASP A 1 204 ? -0.856 2.341 -15.190 1.00 98.44 204 ASP A O 1
ATOM 1620 N N . LYS A 1 205 ? -0.315 3.950 -13.742 1.00 98.12 205 LYS A N 1
ATOM 1621 C CA . LYS A 1 205 ? 0.996 4.218 -14.368 1.00 98.12 205 LYS A CA 1
ATOM 1622 C C . LYS A 1 205 ? 1.930 3.002 -14.386 1.00 98.12 205 LYS A C 1
ATOM 1624 O O . LYS A 1 205 ? 2.742 2.879 -15.302 1.00 98.12 205 LYS A O 1
ATOM 1629 N N . THR A 1 206 ? 1.858 2.142 -13.374 1.00 98.00 206 THR A N 1
ATOM 1630 C CA . THR A 1 206 ? 2.666 0.918 -13.259 1.00 98.00 206 THR A CA 1
ATOM 1631 C C . THR A 1 206 ? 2.249 -0.079 -14.338 1.00 98.00 206 THR A C 1
ATOM 1633 O O . THR A 1 206 ? 3.090 -0.494 -15.132 1.00 98.00 206 THR A O 1
ATOM 1636 N N . PHE A 1 207 ? 0.953 -0.365 -14.463 1.00 98.00 207 PHE A N 1
ATOM 1637 C CA . PHE A 1 207 ? 0.426 -1.272 -15.487 1.00 98.00 207 PHE A CA 1
ATOM 1638 C C . PHE A 1 207 ? 0.514 -0.697 -16.899 1.00 98.00 207 PHE A C 1
ATOM 1640 O O . PHE A 1 207 ? 0.883 -1.414 -17.821 1.00 98.00 207 PHE A O 1
ATOM 1647 N N . SER A 1 208 ? 0.326 0.613 -17.069 1.00 96.88 208 SER A N 1
ATOM 1648 C CA . SER A 1 208 ? 0.601 1.302 -18.335 1.00 96.88 208 SER A CA 1
ATOM 1649 C C . SER A 1 208 ? 2.047 1.103 -18.799 1.00 96.88 208 SER A C 1
ATOM 1651 O O . SER A 1 208 ? 2.316 0.967 -19.992 1.00 96.88 208 SER A O 1
ATOM 1653 N N . LYS A 1 209 ? 3.006 1.090 -17.863 1.00 95.88 209 LYS A N 1
ATOM 1654 C CA . LYS A 1 209 ? 4.421 0.860 -18.171 1.00 95.88 209 LYS A CA 1
ATOM 1655 C C . LYS A 1 209 ? 4.684 -0.592 -18.576 1.00 95.88 209 LYS A C 1
ATOM 1657 O O . LYS A 1 209 ? 5.449 -0.808 -19.512 1.00 95.88 209 LYS A O 1
ATOM 1662 N N . ILE A 1 210 ? 4.043 -1.542 -17.893 1.00 95.62 210 ILE A N 1
ATOM 1663 C CA . ILE A 1 210 ? 4.105 -2.979 -18.198 1.00 95.62 210 ILE A CA 1
ATOM 1664 C C . ILE A 1 210 ? 3.499 -3.262 -19.575 1.00 95.62 210 ILE A C 1
ATOM 1666 O O . ILE A 1 210 ? 4.126 -3.937 -20.382 1.00 95.62 210 ILE A O 1
ATOM 1670 N N . ALA A 1 211 ? 2.333 -2.688 -19.880 1.00 94.50 211 ALA A N 1
ATOM 1671 C CA . ALA A 1 211 ? 1.656 -2.862 -21.161 1.00 94.50 211 ALA A CA 1
ATOM 1672 C C . ALA A 1 211 ? 2.524 -2.386 -22.336 1.00 94.50 211 ALA A C 1
ATOM 1674 O O . ALA A 1 211 ? 2.763 -3.143 -23.272 1.00 94.50 211 ALA A O 1
ATOM 1675 N N . LYS A 1 212 ? 3.057 -1.157 -22.241 1.00 93.69 212 LYS A N 1
ATOM 1676 C CA . LYS A 1 212 ? 3.751 -0.469 -23.345 1.00 93.69 212 LYS A CA 1
ATOM 1677 C C . LYS A 1 212 ? 5.194 -0.908 -23.585 1.00 93.69 212 LYS A C 1
ATOM 1679 O O . LYS A 1 212 ? 5.746 -0.612 -24.638 1.00 93.69 212 LYS A O 1
ATOM 1684 N N . LYS A 1 213 ? 5.868 -1.507 -22.598 1.00 93.31 213 LYS A N 1
ATOM 1685 C CA . LYS A 1 213 ? 7.289 -1.870 -22.717 1.00 93.31 213 LYS A CA 1
ATOM 1686 C C . LYS A 1 213 ? 7.473 -3.376 -22.640 1.00 93.31 213 LYS A C 1
ATOM 1688 O O . LYS A 1 213 ? 7.548 -3.928 -21.545 1.00 93.31 213 LYS A O 1
ATOM 1693 N N . THR A 1 214 ? 7.676 -4.014 -23.792 1.00 91.38 214 THR A N 1
ATOM 1694 C CA . THR A 1 214 ? 7.877 -5.468 -23.916 1.00 91.38 214 THR A CA 1
ATOM 1695 C C . THR A 1 214 ? 8.949 -6.010 -22.972 1.00 91.38 214 THR A C 1
ATOM 1697 O O . THR A 1 214 ? 8.738 -7.041 -22.338 1.00 91.38 214 THR A O 1
ATOM 1700 N N . THR A 1 215 ? 10.073 -5.309 -22.790 1.00 91.88 215 THR A N 1
ATOM 1701 C CA . THR A 1 215 ? 11.127 -5.799 -21.890 1.00 91.88 215 THR A CA 1
ATOM 1702 C C . THR A 1 215 ? 10.733 -5.750 -20.415 1.00 91.88 215 THR A C 1
ATOM 1704 O O . THR A 1 215 ? 11.102 -6.646 -19.665 1.00 91.88 215 THR A O 1
ATOM 1707 N N . ILE A 1 216 ? 9.943 -4.754 -20.000 1.00 94.00 216 ILE A N 1
ATOM 1708 C CA . ILE A 1 216 ? 9.369 -4.719 -18.646 1.00 94.00 216 ILE A CA 1
ATOM 1709 C C . ILE A 1 216 ? 8.336 -5.832 -18.499 1.00 94.00 216 ILE A C 1
ATOM 1711 O O . ILE A 1 216 ? 8.370 -6.573 -17.521 1.00 94.00 216 ILE A O 1
ATOM 1715 N N . ARG A 1 217 ? 7.461 -5.993 -19.497 1.00 93.31 217 ARG A N 1
ATOM 1716 C CA . ARG A 1 217 ? 6.445 -7.048 -19.540 1.00 93.31 217 ARG A CA 1
ATOM 1717 C C . ARG A 1 217 ? 7.054 -8.436 -19.349 1.00 93.31 217 ARG A C 1
ATOM 1719 O O . ARG A 1 217 ? 6.550 -9.215 -18.552 1.00 93.31 217 ARG A O 1
ATOM 1726 N N . ARG A 1 218 ? 8.180 -8.717 -20.015 1.00 92.56 218 ARG A N 1
ATOM 1727 C CA . ARG A 1 218 ? 8.902 -9.996 -19.909 1.00 92.56 218 ARG A CA 1
ATOM 1728 C C . ARG A 1 218 ? 9.519 -10.241 -18.528 1.00 92.56 218 ARG A C 1
ATOM 1730 O O . ARG A 1 218 ? 9.661 -11.389 -18.134 1.00 92.56 218 ARG A O 1
ATOM 1737 N N . LEU A 1 219 ? 9.902 -9.183 -17.816 1.00 92.94 219 LEU A N 1
ATOM 1738 C CA . LEU A 1 219 ? 10.513 -9.268 -16.484 1.00 92.94 219 LEU A CA 1
ATOM 1739 C C . LEU A 1 219 ? 9.494 -9.123 -15.347 1.00 92.94 219 LEU A C 1
ATOM 1741 O O . LEU A 1 219 ? 9.873 -9.167 -14.183 1.00 92.94 219 LEU A O 1
ATOM 1745 N N . THR A 1 220 ? 8.218 -8.907 -15.665 1.00 95.44 220 THR A N 1
ATOM 1746 C CA . THR A 1 220 ? 7.179 -8.676 -14.662 1.00 95.44 220 THR A CA 1
ATOM 1747 C C . THR A 1 220 ? 6.884 -9.965 -13.902 1.00 95.44 220 THR A C 1
ATOM 1749 O O . THR A 1 220 ? 6.594 -10.997 -14.504 1.00 95.44 220 THR A O 1
ATOM 1752 N N . ASP A 1 221 ? 6.891 -9.892 -12.571 1.00 96.00 221 ASP A N 1
ATOM 1753 C CA . ASP A 1 221 ? 6.310 -10.939 -11.734 1.00 96.00 221 ASP A CA 1
ATOM 1754 C C . ASP A 1 221 ? 4.779 -10.854 -11.819 1.00 96.00 221 ASP A C 1
ATOM 1756 O O . ASP A 1 221 ? 4.135 -9.997 -11.207 1.00 96.00 221 ASP A O 1
ATOM 1760 N N . TRP A 1 222 ? 4.189 -11.750 -12.608 1.00 96.50 222 TRP A N 1
ATOM 1761 C CA . TRP A 1 222 ? 2.747 -11.788 -12.837 1.00 96.50 222 TRP A CA 1
ATOM 1762 C C . TRP A 1 222 ? 1.939 -12.176 -11.594 1.00 96.50 222 TRP A C 1
ATOM 1764 O O . TRP A 1 222 ? 0.794 -11.738 -11.463 1.00 96.50 222 TRP A O 1
ATOM 1774 N N . ASN A 1 223 ? 2.514 -12.933 -10.653 1.00 97.94 223 ASN A N 1
ATOM 1775 C CA . ASN A 1 223 ? 1.841 -13.266 -9.395 1.00 97.94 223 ASN A CA 1
ATOM 1776 C C . ASN A 1 223 ? 1.757 -12.036 -8.488 1.00 97.94 223 ASN A C 1
ATOM 1778 O O . ASN A 1 223 ? 0.692 -11.731 -7.937 1.00 97.94 223 ASN A O 1
ATOM 1782 N N . ALA A 1 224 ? 2.855 -11.286 -8.388 1.00 98.06 224 ALA A N 1
ATOM 1783 C CA . ALA A 1 224 ? 2.872 -10.021 -7.668 1.00 98.06 224 ALA A CA 1
ATOM 1784 C C . ALA A 1 224 ? 1.929 -8.997 -8.321 1.00 98.06 224 ALA A C 1
ATOM 1786 O O . ALA A 1 224 ? 1.115 -8.386 -7.626 1.00 98.06 224 ALA A O 1
ATOM 1787 N N . ALA A 1 225 ? 1.958 -8.865 -9.652 1.00 98.31 225 ALA A N 1
ATOM 1788 C CA . ALA A 1 225 ? 1.072 -7.972 -10.399 1.00 98.31 225 ALA A CA 1
ATOM 1789 C C . ALA A 1 225 ? -0.413 -8.315 -10.189 1.00 98.31 225 ALA A C 1
ATOM 1791 O O . ALA A 1 225 ? -1.217 -7.432 -9.879 1.00 98.31 225 ALA A O 1
ATOM 1792 N N . ARG A 1 226 ? -0.781 -9.601 -10.276 1.00 97.88 226 ARG A N 1
ATOM 1793 C CA . ARG A 1 226 ? -2.138 -10.084 -9.974 1.00 97.88 226 ARG A CA 1
ATOM 1794 C C . ARG A 1 226 ? -2.578 -9.670 -8.573 1.00 97.88 226 ARG A C 1
ATOM 1796 O O . ARG A 1 226 ? -3.719 -9.257 -8.388 1.00 97.88 226 ARG A O 1
ATOM 1803 N N . THR A 1 227 ? -1.691 -9.778 -7.593 1.00 98.44 227 THR A N 1
ATOM 1804 C CA . THR A 1 227 ? -2.015 -9.482 -6.193 1.00 98.44 227 THR A CA 1
ATOM 1805 C C . THR A 1 227 ? -2.179 -7.974 -5.951 1.00 98.44 227 THR A C 1
ATOM 1807 O O . THR A 1 227 ? -3.060 -7.574 -5.188 1.00 98.44 227 THR A O 1
ATOM 1810 N N . LEU A 1 228 ? -1.458 -7.116 -6.686 1.00 98.62 228 LEU A N 1
ATOM 1811 C CA . LEU A 1 228 ? -1.723 -5.669 -6.707 1.00 98.62 228 LEU A CA 1
ATOM 1812 C C . LEU A 1 228 ? -3.101 -5.349 -7.317 1.00 98.62 228 LEU A C 1
ATOM 1814 O O . LEU A 1 228 ? -3.849 -4.549 -6.752 1.00 98.62 228 LEU A O 1
ATOM 1818 N N . LEU A 1 229 ? -3.462 -5.987 -8.440 1.00 98.50 229 LEU A N 1
ATOM 1819 C CA . LEU A 1 229 ? -4.777 -5.815 -9.078 1.00 98.50 229 LEU A CA 1
ATOM 1820 C C . LEU A 1 229 ? -5.919 -6.332 -8.201 1.00 98.50 229 LEU A C 1
ATOM 1822 O O . LEU A 1 229 ? -6.970 -5.697 -8.140 1.00 98.50 229 LEU A O 1
ATOM 1826 N N . LYS A 1 230 ? -5.708 -7.442 -7.483 1.00 98.62 230 LYS A N 1
ATOM 1827 C CA . LYS A 1 230 ? -6.656 -7.949 -6.483 1.00 98.62 230 LYS A CA 1
ATOM 1828 C C . LYS A 1 230 ? -6.952 -6.882 -5.432 1.00 98.62 230 LYS A C 1
ATOM 1830 O O . LYS A 1 230 ? -8.117 -6.669 -5.121 1.00 98.62 230 LYS A O 1
ATOM 1835 N N . GLY A 1 231 ? -5.929 -6.178 -4.949 1.00 98.50 231 GLY A N 1
ATOM 1836 C CA . GLY A 1 231 ? -6.101 -5.055 -4.030 1.00 98.50 231 GLY A CA 1
ATOM 1837 C C . GLY A 1 231 ? -7.025 -3.973 -4.590 1.00 98.50 231 GLY A C 1
ATOM 1838 O O . GLY A 1 231 ? -8.010 -3.615 -3.951 1.00 98.50 231 GLY A O 1
ATOM 1839 N N . VAL A 1 232 ? -6.782 -3.532 -5.830 1.00 98.38 232 VAL A N 1
ATOM 1840 C CA . VAL A 1 232 ? -7.646 -2.551 -6.516 1.00 98.38 232 VAL A CA 1
ATOM 1841 C C . VAL A 1 232 ? -9.083 -3.057 -6.661 1.00 98.38 232 VAL A C 1
ATOM 1843 O O . VAL A 1 232 ? -10.024 -2.312 -6.389 1.00 98.38 232 VAL A O 1
ATOM 1846 N N . TYR A 1 233 ? -9.263 -4.320 -7.054 1.00 97.94 233 TYR A N 1
ATOM 1847 C CA . TYR A 1 233 ? -10.577 -4.955 -7.148 1.00 97.94 233 TYR A CA 1
ATOM 1848 C C . TYR A 1 233 ? -11.303 -4.965 -5.797 1.00 97.94 233 TYR A C 1
ATOM 1850 O O . TYR A 1 233 ? -12.467 -4.583 -5.732 1.00 97.94 233 TYR A O 1
ATOM 1858 N N . LEU A 1 234 ? -10.624 -5.346 -4.711 1.00 98.31 234 LEU A N 1
ATOM 1859 C CA . LEU A 1 234 ? -11.207 -5.353 -3.368 1.00 98.31 234 LEU A CA 1
ATOM 1860 C C . LEU A 1 234 ? -11.610 -3.944 -2.919 1.00 98.31 234 LEU A C 1
ATOM 1862 O O . LEU A 1 234 ? -12.677 -3.776 -2.330 1.00 98.31 234 LEU A O 1
ATOM 1866 N N . THR A 1 235 ? -10.794 -2.929 -3.221 1.00 98.00 235 THR A N 1
ATOM 1867 C CA . THR A 1 235 ? -11.138 -1.528 -2.943 1.00 98.00 235 THR A CA 1
ATOM 1868 C C . THR A 1 235 ? -12.367 -1.094 -3.737 1.00 98.00 235 THR A C 1
ATOM 1870 O O . THR A 1 235 ? -13.262 -0.480 -3.167 1.00 98.00 235 THR A O 1
ATOM 1873 N N . LEU A 1 236 ? -12.457 -1.447 -5.022 1.00 96.62 236 LEU A N 1
ATOM 1874 C CA . LEU A 1 236 ? -13.628 -1.155 -5.851 1.00 96.62 236 LEU A CA 1
ATOM 1875 C C . LEU A 1 236 ? -14.886 -1.872 -5.343 1.00 96.62 236 LEU A C 1
ATOM 1877 O O . LEU A 1 236 ? -15.950 -1.266 -5.289 1.00 96.62 236 LEU A O 1
ATOM 1881 N N . TYR A 1 237 ? -14.758 -3.136 -4.938 1.00 96.94 237 TYR A N 1
ATOM 1882 C CA . TYR A 1 237 ? -15.859 -3.928 -4.393 1.00 96.94 237 TYR A CA 1
ATOM 1883 C C . TYR A 1 237 ? -16.430 -3.307 -3.112 1.00 96.94 237 TYR A C 1
ATOM 1885 O O . TYR A 1 237 ? -17.644 -3.218 -2.956 1.00 96.94 237 TYR A O 1
ATOM 1893 N N . LYS A 1 238 ? -15.562 -2.837 -2.205 1.00 96.25 238 LYS A N 1
ATOM 1894 C CA . LYS A 1 238 ? -15.980 -2.179 -0.957 1.00 96.25 238 LYS A CA 1
ATOM 1895 C C . LYS A 1 238 ? -16.440 -0.734 -1.147 1.00 96.25 238 LYS A C 1
ATOM 1897 O O . LYS A 1 238 ? -17.301 -0.275 -0.404 1.00 96.25 238 LYS A O 1
ATOM 1902 N N . HIS A 1 239 ? -15.908 -0.031 -2.145 1.00 95.50 239 HIS A N 1
ATOM 1903 C CA . HIS A 1 239 ? -16.213 1.375 -2.411 1.00 95.50 239 HIS A CA 1
ATOM 1904 C C . HIS A 1 239 ? -16.657 1.592 -3.869 1.00 95.50 239 HIS A C 1
ATOM 1906 O O . HIS A 1 239 ? -15.940 2.249 -4.624 1.00 95.50 239 HIS A O 1
ATOM 1912 N N . PRO A 1 240 ? -17.839 1.107 -4.301 1.00 95.00 240 PRO A N 1
ATOM 1913 C CA . PRO A 1 240 ? -18.232 1.115 -5.718 1.00 95.00 240 PRO A CA 1
ATOM 1914 C C . PRO A 1 240 ? -18.204 2.494 -6.392 1.00 95.00 240 PRO A C 1
ATOM 1916 O O . PRO A 1 240 ? -17.922 2.601 -7.583 1.00 95.00 240 PRO A O 1
ATOM 1919 N N . TYR A 1 241 ? -18.422 3.570 -5.629 1.00 92.94 241 TYR A N 1
ATOM 1920 C CA . TYR A 1 241 ? -18.401 4.950 -6.125 1.00 92.94 241 TYR A CA 1
ATOM 1921 C C . TYR A 1 241 ? -17.054 5.373 -6.738 1.00 92.94 241 TYR A C 1
ATOM 1923 O O . TYR A 1 241 ? -17.008 6.320 -7.525 1.00 92.94 241 TYR A O 1
ATOM 1931 N N . ILE A 1 242 ? -15.950 4.681 -6.429 1.00 93.69 242 ILE A N 1
ATOM 1932 C CA . ILE A 1 242 ? -14.635 4.998 -7.001 1.00 93.69 242 ILE A CA 1
ATOM 1933 C C . ILE A 1 242 ? -14.526 4.597 -8.480 1.00 93.69 242 ILE A C 1
ATOM 1935 O O . ILE A 1 242 ? -13.592 5.037 -9.144 1.00 93.69 242 ILE A O 1
ATOM 1939 N N . VAL A 1 243 ? -15.469 3.809 -9.022 1.00 92.56 243 VAL A N 1
ATOM 1940 C CA . VAL A 1 243 ? -15.479 3.334 -10.423 1.00 92.56 243 VAL A CA 1
ATOM 1941 C C . VAL A 1 243 ? -15.369 4.467 -11.448 1.00 92.56 243 VAL A C 1
ATOM 1943 O O . VAL A 1 243 ? -14.824 4.292 -12.539 1.00 92.56 243 VAL A O 1
ATOM 1946 N N . HIS A 1 244 ? -15.858 5.657 -11.095 1.00 92.06 244 HIS A N 1
ATOM 1947 C CA . HIS A 1 244 ? -15.833 6.826 -11.967 1.00 92.06 244 HIS A CA 1
ATOM 1948 C C . HIS A 1 244 ? -14.443 7.464 -12.082 1.00 92.06 244 HIS A C 1
ATOM 1950 O O . HIS A 1 244 ? -14.235 8.298 -12.966 1.00 92.06 244 HIS A O 1
ATOM 1956 N N . LEU A 1 245 ? -13.480 7.067 -11.240 1.00 94.50 245 LEU A N 1
ATOM 1957 C CA . LEU A 1 245 ? -12.121 7.586 -11.298 1.00 94.50 245 LEU A CA 1
ATOM 1958 C C . LEU A 1 245 ? -11.459 7.208 -12.637 1.00 94.50 245 LEU A C 1
ATOM 1960 O O . LEU A 1 245 ? -11.380 6.023 -12.980 1.00 94.50 245 LEU A O 1
ATOM 1964 N N . PRO A 1 246 ? -10.905 8.183 -13.382 1.00 95.62 246 PRO A N 1
ATOM 1965 C CA . PRO A 1 246 ? -10.337 7.939 -14.711 1.00 95.62 246 PRO A CA 1
ATOM 1966 C C . PRO A 1 246 ? -9.180 6.929 -14.689 1.00 95.62 246 PRO A C 1
ATOM 1968 O O . PRO A 1 246 ? -8.988 6.182 -15.645 1.00 95.62 246 PRO A O 1
ATOM 1971 N N . HIS A 1 247 ? -8.448 6.853 -13.576 1.00 95.69 247 HIS A N 1
ATOM 1972 C CA . HIS A 1 247 ? -7.339 5.916 -13.386 1.00 95.69 247 HIS A CA 1
ATOM 1973 C C . HIS A 1 247 ? -7.778 4.451 -13.402 1.00 95.69 247 HIS A C 1
ATOM 1975 O O . HIS A 1 247 ? -7.025 3.608 -13.874 1.00 95.69 247 HIS A O 1
ATOM 1981 N N . LEU A 1 248 ? -8.993 4.137 -12.940 1.00 95.81 248 LEU A N 1
ATOM 1982 C CA . LEU A 1 248 ? -9.507 2.768 -12.996 1.00 95.81 248 LEU A CA 1
ATOM 1983 C C . LEU A 1 248 ? -9.899 2.382 -14.419 1.00 95.81 248 LEU A C 1
ATOM 1985 O O . LEU A 1 248 ? -9.557 1.293 -14.866 1.00 95.81 248 LEU A O 1
ATOM 1989 N N . LYS A 1 249 ? -10.537 3.296 -15.160 1.00 94.69 249 LYS A N 1
ATOM 1990 C CA . LYS A 1 249 ? -10.860 3.080 -16.579 1.00 94.69 249 LYS A CA 1
ATOM 1991 C C . LYS A 1 249 ? -9.594 2.832 -17.407 1.00 94.69 249 LYS A C 1
ATOM 1993 O O . LYS A 1 249 ? -9.532 1.863 -18.159 1.00 94.69 249 LYS A O 1
ATOM 1998 N N . SER A 1 250 ? -8.571 3.670 -17.216 1.00 96.56 250 SER A N 1
ATOM 1999 C CA . SER A 1 250 ? -7.255 3.508 -17.852 1.00 96.56 250 SER A CA 1
ATOM 2000 C C . SER A 1 250 ? -6.588 2.187 -17.461 1.00 96.56 250 SER A C 1
ATOM 2002 O O . SER A 1 250 ? -6.132 1.448 -18.331 1.00 96.56 250 SER A O 1
ATOM 2004 N N . LEU A 1 251 ? -6.605 1.834 -16.172 1.00 97.50 251 LEU A N 1
ATOM 2005 C CA . LEU A 1 251 ? -6.036 0.581 -15.681 1.00 97.50 251 LEU A CA 1
ATOM 2006 C C . LEU A 1 251 ? -6.706 -0.647 -16.315 1.00 97.50 251 LEU A C 1
ATOM 2008 O O . LEU A 1 251 ? -6.003 -1.569 -16.725 1.00 97.50 251 LEU A O 1
ATOM 2012 N N . VAL A 1 252 ? -8.038 -0.654 -16.433 1.00 95.62 252 VAL A N 1
ATOM 2013 C CA . VAL A 1 252 ? -8.787 -1.742 -17.085 1.00 95.62 252 VAL A CA 1
ATOM 2014 C C . VAL A 1 252 ? -8.388 -1.867 -18.555 1.00 95.62 252 VAL A C 1
ATOM 2016 O O . VAL A 1 252 ? -8.058 -2.966 -18.996 1.00 95.62 252 VAL A O 1
ATOM 2019 N N . SER A 1 253 ? -8.329 -0.753 -19.289 1.00 94.50 253 SER A N 1
ATOM 2020 C CA . SER A 1 253 ? -7.872 -0.743 -20.685 1.00 94.50 253 SER A CA 1
ATOM 2021 C C . SER A 1 253 ? -6.427 -1.246 -20.824 1.00 94.50 253 SER A C 1
ATOM 2023 O O . SER A 1 253 ? -6.128 -2.061 -21.697 1.00 94.50 253 SER A O 1
ATOM 2025 N N . GLY A 1 254 ? -5.538 -0.850 -19.909 1.00 94.88 254 GLY A N 1
ATOM 2026 C CA . GLY A 1 254 ? -4.167 -1.357 -19.848 1.00 94.88 254 GLY A CA 1
ATOM 2027 C C . GLY A 1 254 ? -4.101 -2.867 -19.599 1.00 94.88 254 GLY A C 1
ATOM 2028 O O . GLY A 1 254 ? -3.321 -3.560 -20.249 1.00 94.88 254 GLY A O 1
ATOM 2029 N N . CYS A 1 255 ? -4.944 -3.400 -18.710 1.00 95.75 255 CYS A N 1
ATOM 2030 C CA . CYS A 1 255 ? -5.033 -4.842 -18.465 1.00 95.75 255 CYS A CA 1
ATOM 2031 C C . CYS A 1 255 ? -5.559 -5.599 -19.693 1.00 95.75 255 CYS A C 1
ATOM 2033 O O . CYS A 1 255 ? -5.022 -6.650 -20.029 1.00 95.75 255 CYS A O 1
ATOM 2035 N N . GLN A 1 256 ? -6.555 -5.053 -20.398 1.00 94.25 256 GLN A N 1
ATOM 2036 C CA . GLN A 1 256 ? -7.055 -5.630 -21.651 1.00 94.25 256 GLN A CA 1
ATOM 2037 C C . GLN A 1 256 ? -5.957 -5.688 -22.718 1.00 94.25 256 GLN A C 1
ATOM 2039 O O . GLN A 1 256 ? -5.763 -6.734 -23.328 1.00 94.25 256 GLN A O 1
ATOM 2044 N N . SER A 1 257 ? -5.189 -4.608 -22.891 1.00 92.69 257 SER A N 1
ATOM 2045 C CA . SER A 1 257 ? -4.045 -4.571 -23.815 1.00 92.69 257 SER A CA 1
ATOM 2046 C C . SER A 1 257 ? -2.978 -5.618 -23.469 1.00 92.69 257 SER A C 1
ATOM 2048 O O . SER A 1 257 ? -2.451 -6.277 -24.362 1.00 92.69 257 SER A O 1
ATOM 2050 N N . ILE A 1 258 ? -2.697 -5.835 -22.178 1.00 93.31 258 ILE A N 1
ATOM 2051 C CA . ILE A 1 258 ? -1.766 -6.882 -21.731 1.00 93.31 258 ILE A CA 1
ATOM 2052 C C . ILE A 1 258 ? -2.266 -8.283 -22.110 1.00 93.31 258 ILE A C 1
ATOM 2054 O O . ILE A 1 258 ? -1.461 -9.107 -22.535 1.00 93.31 258 ILE A O 1
ATOM 2058 N N . ILE A 1 259 ? -3.566 -8.552 -21.946 1.00 91.69 259 ILE A N 1
ATOM 2059 C CA . ILE A 1 259 ? -4.169 -9.870 -22.202 1.00 91.69 259 ILE A CA 1
ATOM 2060 C C . ILE A 1 259 ? -4.264 -10.158 -23.701 1.00 91.69 259 ILE A C 1
ATOM 2062 O O . ILE A 1 259 ? -3.913 -11.249 -24.137 1.00 91.69 259 ILE A O 1
ATOM 2066 N N . LEU A 1 260 ? -4.750 -9.192 -24.481 1.00 88.81 260 LEU A N 1
ATOM 2067 C CA . LEU A 1 260 ? -4.959 -9.358 -25.921 1.00 88.81 260 LEU A CA 1
ATOM 2068 C C . LEU A 1 260 ? -3.636 -9.381 -26.698 1.00 88.81 260 LEU A C 1
ATOM 2070 O O . LEU A 1 260 ? -3.580 -9.941 -27.790 1.00 88.81 260 LEU A O 1
ATOM 2074 N N . GLY A 1 261 ? -2.577 -8.794 -26.130 1.00 73.94 261 GLY A N 1
ATOM 2075 C CA . GLY A 1 261 ? -1.319 -8.566 -26.826 1.00 73.94 261 GLY A CA 1
ATOM 2076 C C . GLY A 1 261 ? -1.457 -7.480 -27.897 1.00 73.94 261 GLY A C 1
ATOM 2077 O O . GLY A 1 261 ? -2.529 -7.233 -28.447 1.00 73.94 261 GLY A O 1
ATOM 2078 N N . ASP A 1 262 ? -0.353 -6.803 -28.204 1.00 59.50 262 ASP A N 1
ATOM 2079 C CA . ASP A 1 262 ? -0.304 -5.912 -29.362 1.00 59.50 262 ASP A CA 1
ATOM 2080 C C . ASP A 1 262 ? -0.425 -6.767 -30.637 1.00 59.50 262 ASP A C 1
ATOM 2082 O O . ASP A 1 262 ? 0.545 -7.383 -31.089 1.00 59.50 262 ASP A O 1
ATOM 2086 N N . GLN A 1 263 ? -1.619 -6.818 -31.237 1.00 50.94 263 GLN A N 1
ATOM 2087 C CA . GLN A 1 263 ? -1.826 -7.453 -32.549 1.00 50.94 263 GLN A CA 1
ATOM 2088 C C . GLN A 1 263 ? -0.963 -6.812 -33.655 1.00 50.94 263 GLN A C 1
ATOM 2090 O O . GLN A 1 263 ? -0.741 -7.415 -34.702 1.00 50.94 263 GLN A O 1
ATOM 2095 N N . SER A 1 264 ? -0.403 -5.625 -33.412 1.00 49.44 264 SER A N 1
ATOM 2096 C CA . SER A 1 264 ? 0.523 -4.931 -34.310 1.00 49.44 264 SER A CA 1
ATOM 2097 C C . SER A 1 264 ? 1.851 -5.666 -34.527 1.00 49.44 264 SER A C 1
ATOM 2099 O O . SER A 1 264 ? 2.454 -5.495 -35.580 1.00 49.44 264 SER A O 1
ATOM 2101 N N . THR A 1 265 ? 2.287 -6.543 -33.614 1.00 45.47 265 THR A N 1
ATOM 2102 C CA . THR A 1 265 ? 3.530 -7.319 -33.820 1.00 45.47 265 THR A CA 1
ATOM 2103 C C . THR A 1 265 ? 3.410 -8.459 -34.839 1.00 45.47 265 THR A C 1
ATOM 2105 O O . THR A 1 265 ? 4.433 -8.932 -35.325 1.00 45.47 265 THR A O 1
ATOM 2108 N N . TYR A 1 266 ? 2.197 -8.891 -35.205 1.00 43.34 266 TYR A N 1
ATOM 2109 C CA . TYR A 1 266 ? 1.997 -9.922 -36.238 1.00 43.34 266 TYR A CA 1
ATOM 2110 C C . TYR A 1 266 ? 1.815 -9.340 -37.651 1.00 43.34 266 TYR A C 1
ATOM 2112 O O . TYR A 1 266 ? 1.981 -10.057 -38.639 1.00 43.34 266 TYR A O 1
ATOM 2120 N N . ALA A 1 267 ? 1.513 -8.043 -37.765 1.00 40.56 267 ALA A N 1
ATOM 2121 C CA . ALA A 1 267 ? 1.261 -7.392 -39.050 1.00 40.56 267 ALA A CA 1
ATOM 2122 C C . ALA A 1 267 ? 2.545 -7.098 -39.849 1.00 40.56 267 ALA A C 1
ATOM 2124 O O . ALA A 1 267 ? 2.507 -7.095 -41.074 1.00 40.56 267 ALA A O 1
ATOM 2125 N N . GLU A 1 268 ? 3.701 -6.935 -39.195 1.00 40.84 268 GLU A N 1
ATOM 2126 C CA . GLU A 1 268 ? 4.970 -6.656 -39.895 1.00 40.84 268 GLU A CA 1
ATOM 2127 C C . GLU A 1 268 ? 5.583 -7.884 -40.596 1.00 40.84 268 GLU A C 1
ATOM 2129 O O . GLU A 1 268 ? 6.567 -7.752 -41.317 1.00 40.84 268 GLU A O 1
ATOM 2134 N N . SER A 1 269 ? 5.006 -9.081 -40.432 1.00 41.28 269 SER A N 1
ATOM 2135 C CA . SER A 1 269 ? 5.503 -10.308 -41.082 1.00 41.28 269 SER A CA 1
ATOM 2136 C C . SER A 1 269 ? 4.680 -10.764 -42.294 1.00 41.28 269 SER A C 1
ATOM 2138 O O . SER A 1 269 ? 5.046 -11.757 -42.917 1.00 41.28 269 SER A O 1
ATOM 2140 N N . SER A 1 270 ? 3.586 -10.072 -42.646 1.00 41.00 270 SER A N 1
ATOM 2141 C CA . SER A 1 270 ? 2.588 -10.609 -43.593 1.00 41.00 270 SER A CA 1
ATOM 2142 C C . SER A 1 270 ? 2.063 -9.605 -44.626 1.00 41.00 270 SER A C 1
ATOM 2144 O O . SER A 1 270 ? 0.890 -9.655 -44.987 1.00 41.00 270 SER A O 1
ATOM 2146 N N . SER A 1 271 ? 2.893 -8.694 -45.139 1.00 41.03 271 SER A N 1
ATOM 2147 C CA . SER A 1 271 ? 2.473 -7.851 -46.269 1.00 41.03 271 SER A CA 1
ATOM 2148 C C . SER A 1 271 ? 3.635 -7.438 -47.169 1.00 41.03 271 SER A C 1
ATOM 2150 O O . SER A 1 271 ? 4.044 -6.286 -47.174 1.00 41.03 271 SER A O 1
ATOM 2152 N N . ASN A 1 272 ? 4.139 -8.382 -47.962 1.00 36.81 272 ASN A N 1
ATOM 2153 C CA . ASN A 1 272 ? 4.806 -8.079 -49.229 1.00 36.81 272 ASN A CA 1
ATOM 2154 C C . ASN A 1 272 ? 4.232 -9.015 -50.301 1.00 36.81 272 ASN A C 1
ATOM 2156 O O . ASN A 1 272 ? 4.877 -9.971 -50.723 1.00 36.81 272 ASN A O 1
ATOM 2160 N N . LEU A 1 273 ? 2.988 -8.754 -50.708 1.00 35.72 273 LEU A N 1
ATOM 2161 C CA . LEU A 1 273 ? 2.453 -9.240 -51.978 1.00 35.72 273 LEU A CA 1
ATOM 2162 C C . LEU A 1 273 ? 2.175 -8.006 -52.852 1.00 35.72 273 LEU A C 1
ATOM 2164 O O . LEU A 1 273 ? 1.493 -7.095 -52.377 1.00 35.72 273 LEU A O 1
ATOM 2168 N N . PRO A 1 274 ? 2.707 -7.922 -54.082 1.00 38.06 274 PRO A N 1
ATOM 2169 C CA . PRO A 1 274 ? 2.517 -6.752 -54.925 1.00 38.06 274 PRO A CA 1
ATOM 2170 C C . PRO A 1 274 ? 1.096 -6.744 -55.502 1.00 38.06 274 PRO A C 1
ATOM 2172 O O . PRO A 1 274 ? 0.683 -7.677 -56.187 1.00 38.06 274 PRO A O 1
ATOM 2175 N N . THR A 1 275 ? 0.341 -5.682 -55.231 1.00 36.16 275 THR A N 1
ATOM 2176 C CA . THR A 1 275 ? -0.961 -5.414 -55.846 1.00 36.16 275 THR A CA 1
ATOM 2177 C C . THR A 1 275 ? -0.771 -4.780 -57.225 1.00 36.16 275 THR A C 1
ATOM 2179 O O . THR A 1 275 ? -0.345 -3.635 -57.348 1.00 36.16 275 THR A O 1
ATOM 2182 N N . THR A 1 276 ? -1.112 -5.518 -58.282 1.00 35.22 276 THR A N 1
ATOM 2183 C CA . THR A 1 276 ? -1.332 -4.976 -59.630 1.00 35.22 276 THR A CA 1
ATOM 2184 C C . THR A 1 276 ? -2.564 -4.073 -59.635 1.00 35.22 276 THR A C 1
ATOM 2186 O O . THR A 1 276 ? -3.673 -4.517 -59.342 1.00 35.22 276 THR A O 1
ATOM 2189 N N . THR A 1 277 ? -2.371 -2.804 -59.980 1.00 37.91 277 THR A N 1
ATOM 2190 C CA . THR A 1 277 ? -3.424 -1.817 -60.232 1.00 37.91 277 THR A CA 1
ATOM 2191 C C . THR A 1 277 ? -4.065 -2.061 -61.599 1.00 37.91 277 THR A C 1
ATOM 2193 O O . THR A 1 277 ? -3.384 -2.065 -62.621 1.00 37.91 277 THR A O 1
ATOM 2196 N N . THR A 1 278 ? -5.386 -2.238 -61.642 1.00 35.44 278 THR A N 1
ATOM 2197 C CA . THR A 1 278 ? -6.170 -2.223 -62.887 1.00 35.44 278 THR A CA 1
ATOM 2198 C C . THR A 1 278 ? -7.051 -0.979 -62.883 1.00 35.44 278 THR A C 1
ATOM 2200 O O . THR A 1 278 ? -7.943 -0.837 -62.050 1.00 35.44 278 THR A O 1
ATOM 2203 N N . SER A 1 279 ? -6.765 -0.049 -63.789 1.00 38.34 279 SER A N 1
ATOM 2204 C CA . SER A 1 279 ? -7.555 1.151 -64.054 1.00 38.34 279 SER A CA 1
ATOM 2205 C C . SER A 1 279 ? -8.742 0.814 -64.956 1.00 38.34 279 SER A C 1
ATOM 2207 O O . SER A 1 279 ? -8.533 0.345 -66.074 1.00 38.34 279 SER A O 1
ATOM 2209 N N . MET A 1 280 ? -9.970 1.094 -64.515 1.00 37.03 280 MET A N 1
ATOM 2210 C CA . MET A 1 280 ? -11.130 1.170 -65.405 1.00 37.03 280 MET A CA 1
ATOM 2211 C C . MET A 1 280 ? -11.528 2.630 -65.612 1.00 37.03 280 MET A C 1
ATOM 2213 O O . MET A 1 280 ? -11.970 3.314 -64.693 1.00 37.03 280 MET A O 1
ATOM 2217 N N . THR A 1 281 ? -11.342 3.091 -66.844 1.00 37.25 281 THR A N 1
ATOM 2218 C CA . THR A 1 281 ? -11.895 4.319 -67.416 1.00 37.25 281 THR A CA 1
ATOM 2219 C C . THR A 1 281 ? -13.365 4.107 -67.777 1.00 37.25 281 THR A C 1
ATOM 2221 O O . THR A 1 281 ? -13.680 3.228 -68.574 1.00 37.25 281 THR A O 1
ATOM 2224 N N . GLN A 1 282 ? -14.249 4.933 -67.215 1.00 39.25 282 GLN A N 1
ATOM 2225 C CA . GLN A 1 282 ? -15.611 5.160 -67.707 1.00 39.25 282 GLN A CA 1
ATOM 2226 C C . GLN A 1 282 ? -15.630 6.361 -68.650 1.00 39.25 282 GLN A C 1
ATOM 2228 O O . GLN A 1 282 ? -15.001 7.372 -68.335 1.00 39.25 282 GLN A O 1
ATOM 2233 N N . SER A 1 283 ? -16.402 6.268 -69.735 1.00 32.72 283 SER A N 1
ATOM 2234 C CA . SER A 1 283 ? -17.195 7.345 -70.364 1.00 32.72 283 SER A CA 1
ATOM 2235 C C . SER A 1 283 ? -18.000 6.763 -71.541 1.00 32.72 283 SER A C 1
ATOM 2237 O O . SER A 1 283 ? -17.550 5.780 -72.131 1.00 32.72 283 SER A O 1
ATOM 2239 N N . PRO A 1 284 ? -19.041 7.476 -71.992 1.00 49.00 284 PRO A N 1
ATOM 2240 C CA . PRO A 1 284 ? -20.436 7.424 -71.554 1.00 49.00 284 PRO A CA 1
ATOM 2241 C C . PRO A 1 284 ? -21.273 6.317 -72.222 1.00 49.00 284 PRO A C 1
ATOM 2243 O O . PRO A 1 284 ? -20.920 5.867 -73.334 1.00 49.00 284 PRO A O 1
#

Sequence (284 aa):
MKKETPGGSRSELSMIHSISICMKTLISNCEALARNYTGPQRAIDLRGSSIKNMSRGACSPPYEVDDDSHSKFMTDSYYSSRRPQQPQYDRQVEDSDILKSEFRRPRDTLLNVVSEFLTICSARLADLSKKIPDLSSKSTELLDNKCHFRLAEVAHSLLKVAPYDPITMSCRGLQRYMNEVLPHSEWAQEAMRPALIMVLRRVDKTFSKIAKKTTIRRLTDWNAARTLLKGVYLTLYKHPYIVHLPHLKSLVSGCQSIILGDQSTYAESSSNLPTTTTSMTQSP

InterPro domains:
  IPR046460 Protein UNC80, C-terminal [PF20262] (2-279)